Protein 8B0V (pdb70)

Solvent-accessible surface area: 13075 Å² total; per-residue (Å²): 76,1,25,2,0,12,191,29,20,61,83,18,14,5,31,6,148,124,7,55,96,84,81,39,233,42,95,20,67,156,23,141,56,125,0,40,2,0,7,93,8,214,26,80,10,0,81,77,69,39,8,60,82,35,2,8,0,0,0,53,36,36,70,62,21,171,94,34,33,20,0,0,0,13,30,44,103,132,44,24,12,16,62,12,94,115,129,52,45,80,0,76,0,50,22,41,14,121,158,95,82,77,69,122,0,25,38,84,126,72,30,23,34,12,9,0,34,26,28,21,56,44,136,196,63,1,27,2,0,17,162,30,16,64,75,10,10,5,38,0,135,122,4,57,97,76,81,36,224,45,98,16,78,155,20,139,56,125,0,37,0,0,6,65,8,182,32,85,10,1,100,85,66,39,9,55,83,36,2,9,0,0,0,51,51,22,67,89,20,177,95,39,52,20,0,0,0,2,27,28,60,118,39,16,11,14,59,12,92,115,104,54,47,68,1,77,0,46,21,44,13,126,155,92,81,68,62,72,0,28,41,84,136,74,38,19,17,12,2,0,34,26,28,20,58,43,134,212

Sequence (248 aa):
GGLPVIGRVAADAPILAEQNIEESCRINPAFFNPRADYLLRVRGMSMKDIGILDGDLLAVHVTREARNGQVVVARIGEEVTVKRFKREGSKVWLLAENPEFAPIEVDLKEQQELIIEGLSVGVIRRGLPVIGRVAADAPILAEQNIEESCRINPAFFNPRADYLLRVRGMSMKDIGILDGDLLAVHVTREEARNGQVVVARIGEEVTVKRFKREGSKVWLLAENPEFAPIEVDLKEEQELIIEGLSVGVIRR

Structure (mmCIF, N/CA/C/O backbone):
data_8B0V
#
_entry.id   8B0V
#
_cell.length_a   41.894
_cell.length_b   50.068
_cell.length_c   105.273
_cell.angle_alpha   90.000
_cell.angle_beta   90.000
_cell.angle_gamma   90.000
#
_symmetry.space_group_name_H-M   'P 21 21 21'
#
loop_
_entity.id
_entity.type
_entity.pdbx_description
1 polymer 'LexA repressor'
2 non-polymer 1,2-ETHANEDIOL
3 non-polymer 'CALCIUM ION'
4 non-polymer '2-(N-MORPHOLINO)-ETHANESULFONIC ACID'
5 water water
#
loop_
_atom_site.group_PDB
_atom_site.id
_atom_site.type_symbol
_atom_site.label_atom_id
_atom_site.label_alt_id
_atom_site.label_comp_id
_atom_site.label_asym_id
_atom_site.label_entity_id
_atom_site.label_seq_id
_atom_site.pdbx_PDB_ins_code
_atom_site.Cartn_x
_atom_site.Cartn_y
_atom_site.Cartn_z
_atom_site.occupancy
_atom_site.B_iso_or_equiv
_atom_site.auth_seq_id
_atom_site.auth_comp_id
_atom_site.auth_asym_id
_atom_site.auth_atom_id
_atom_site.pdbx_PDB_model_num
ATOM 1 N N A GLY A 1 2 ? -3.827 -3.213 -7.143 0.50 28.09 81 GLY A N 1
ATOM 2 N N B GLY A 1 2 ? -2.979 -1.695 -6.222 0.50 31.70 81 GLY A N 1
ATOM 3 C CA A GLY A 1 2 ? -2.680 -3.106 -6.167 0.50 30.22 81 GLY A CA 1
ATOM 4 C CA B GLY A 1 2 ? -2.700 -3.163 -6.284 0.50 32.66 81 GLY A CA 1
ATOM 5 C C A GLY A 1 2 ? -1.314 -2.999 -6.852 0.50 30.93 81 GLY A C 1
ATOM 6 C C B GLY A 1 2 ? -1.403 -3.453 -7.037 0.50 32.33 81 GLY A C 1
ATOM 7 O O A GLY A 1 2 ? -1.158 -2.247 -7.812 0.50 29.92 81 GLY A O 1
ATOM 8 O O B GLY A 1 2 ? -1.374 -3.427 -8.263 0.50 33.41 81 GLY A O 1
ATOM 9 N N . LEU A 1 3 ? -0.324 -3.712 -6.288 1.00 31.43 82 LEU A N 1
ATOM 10 C CA . LEU A 1 3 ? 0.948 -4.035 -6.909 1.00 29.74 82 LEU A CA 1
ATOM 11 C C . LEU A 1 3 ? 1.219 -5.510 -6.644 1.00 27.86 82 LEU A C 1
ATOM 12 O O . LEU A 1 3 ? 1.380 -5.922 -5.487 1.00 26.30 82 LEU A O 1
ATOM 17 N N . PRO A 1 4 ? 1.313 -6.355 -7.699 1.00 27.56 83 PRO A N 1
ATOM 18 C CA . PRO A 1 4 ? 1.688 -7.760 -7.516 1.00 27.72 83 PRO A CA 1
ATOM 19 C C . PRO A 1 4 ? 3.132 -7.958 -7.040 1.00 27.59 83 PRO A C 1
ATOM 20 O O . PRO A 1 4 ? 4.055 -7.257 -7.464 1.00 26.84 83 PRO A O 1
ATOM 24 N N . VAL A 1 5 ? 3.304 -8.865 -6.072 1.00 23.54 84 VAL A N 1
ATOM 25 C CA . VAL A 1 5 ? 4.631 -9.188 -5.561 1.00 24.53 84 VAL A CA 1
ATOM 26 C C . VAL A 1 5 ? 5.070 -10.473 -6.246 1.00 28.33 84 VAL A C 1
ATOM 27 O O . VAL A 1 5 ? 4.326 -11.458 -6.232 1.00 24.42 84 VAL A O 1
ATOM 31 N N . ILE A 1 6 ? 6.290 -10.461 -6.811 1.00 25.02 85 ILE A N 1
ATOM 32 C CA . ILE A 1 6 ? 6.732 -11.506 -7.713 1.00 25.76 85 ILE A CA 1
ATOM 33 C C . ILE A 1 6 ? 8.027 -12.089 -7.163 1.00 28.92 85 ILE A C 1
ATOM 34 O O . ILE A 1 6 ? 8.942 -11.347 -6.828 1.00 27.48 85 ILE A O 1
ATOM 39 N N . GLY A 1 7 ? 8.040 -13.415 -7.006 1.00 30.96 86 GLY A N 1
ATOM 40 C CA . GLY A 1 7 ? 9.202 -14.149 -6.540 1.00 33.18 86 GLY A CA 1
ATOM 41 C C . GLY A 1 7 ? 9.964 -14.711 -7.727 1.00 32.09 86 GLY A C 1
ATOM 42 O O . GLY A 1 7 ? 10.475 -13.960 -8.552 1.00 36.13 86 GLY A O 1
ATOM 43 N N . ARG A 1 8 ? 10.002 -16.039 -7.833 1.00 33.77 87 ARG A N 1
ATOM 44 C CA . ARG A 1 8 ? 10.682 -16.657 -8.958 1.00 34.44 87 ARG A CA 1
ATOM 45 C C . ARG A 1 8 ? 9.874 -16.405 -10.225 1.00 33.06 87 ARG A C 1
ATOM 46 O O . ARG A 1 8 ? 8.661 -16.214 -10.170 1.00 34.32 87 ARG A O 1
ATOM 54 N N . VAL A 1 9 ? 10.574 -16.362 -11.358 1.00 31.18 88 VAL A N 1
ATOM 55 C CA . VAL A 1 9 ? 9.983 -16.008 -12.637 1.00 34.36 88 VAL A CA 1
ATOM 56 C C . VAL A 1 9 ? 10.129 -17.205 -13.577 1.00 38.39 88 VAL A C 1
ATOM 57 O O . VAL A 1 9 ? 11.234 -17.693 -13.803 1.00 39.16 88 VAL A O 1
ATOM 61 N N . ALA A 1 10 ? 8.998 -17.667 -14.118 1.00 38.78 89 ALA A N 1
ATOM 62 C CA . ALA A 1 10 ? 8.977 -18.791 -15.043 1.00 39.98 89 ALA A CA 1
ATOM 63 C C . ALA A 1 10 ? 9.558 -18.422 -16.411 1.00 41.35 89 ALA A C 1
ATOM 64 O O . ALA A 1 10 ? 9.317 -17.333 -16.947 1.00 40.37 89 ALA A O 1
ATOM 66 N N . ALA A 1 11 ? 10.244 -19.403 -17.019 1.00 46.45 90 ALA A N 1
ATOM 67 C CA . ALA A 1 11 ? 10.691 -19.368 -18.407 1.00 43.43 90 ALA A CA 1
ATOM 68 C C . ALA A 1 11 ? 9.526 -19.164 -19.380 1.00 45.23 90 ALA A C 1
ATOM 69 O O . ALA A 1 11 ? 8.431 -19.678 -19.148 1.00 43.96 90 ALA A O 1
ATOM 71 N N . ASP A 1 12 ? 9.805 -18.396 -20.453 1.00 46.97 91 ASP A N 1
ATOM 72 C CA . ASP A 1 12 ? 8.992 -18.141 -21.646 1.00 54.93 91 ASP A CA 1
ATOM 73 C C . ASP A 1 12 ? 7.580 -17.644 -21.316 1.00 53.17 91 ASP A C 1
ATOM 74 O O . ASP A 1 12 ? 6.696 -17.712 -22.170 1.00 59.56 91 ASP A O 1
ATOM 79 N N . ALA A 1 13 ? 7.368 -17.129 -20.094 1.00 43.55 92 ALA A N 1
ATOM 80 C CA . ALA A 1 13 ? 6.129 -16.455 -19.714 1.00 39.42 92 ALA A CA 1
ATOM 81 C C . ALA A 1 13 ? 6.446 -15.019 -19.286 1.00 35.02 92 ALA A C 1
ATOM 82 O O . ALA A 1 13 ? 7.508 -14.781 -18.712 1.00 33.40 92 ALA A O 1
ATOM 84 N N . PRO A 1 14 ? 5.534 -14.044 -19.521 1.00 29.50 93 PRO A N 1
ATOM 85 C CA . PRO A 1 14 ? 5.739 -12.670 -19.063 1.00 30.14 93 PRO A CA 1
ATOM 86 C C . PRO A 1 14 ? 5.917 -12.600 -17.538 1.00 28.77 93 PRO A C 1
ATOM 87 O O . PRO A 1 14 ? 5.380 -13.430 -16.858 1.00 26.73 93 PRO A O 1
ATOM 91 N N . ILE A 1 15 ? 6.654 -11.598 -17.058 1.00 28.16 94 ILE A N 1
ATOM 92 C CA . ILE A 1 15 ? 6.952 -11.499 -15.599 1.00 30.36 94 ILE A CA 1
ATOM 93 C C . ILE A 1 15 ? 5.632 -11.295 -14.855 1.00 26.94 94 ILE A C 1
ATOM 94 O O . ILE A 1 15 ? 5.527 -11.745 -13.729 1.00 27.35 94 ILE A O 1
ATOM 99 N N . LEU A 1 16 ? 4.660 -10.677 -15.513 1.00 28.57 95 LEU A N 1
ATOM 100 C CA . LEU A 1 16 ? 3.385 -10.373 -14.821 1.00 29.32 95 LEU A CA 1
ATOM 101 C C . LEU A 1 16 ? 2.412 -11.554 -14.942 1.00 28.57 95 LEU A C 1
ATOM 102 O O . LEU A 1 16 ? 1.253 -11.387 -14.585 1.00 29.44 95 LEU A O 1
ATOM 107 N N . ALA A 1 17 ? 2.889 -12.710 -15.376 1.00 25.61 96 ALA A N 1
ATOM 108 C CA . ALA A 1 17 ? 2.015 -13.887 -15.445 1.00 27.86 96 ALA A CA 1
ATOM 109 C C . ALA A 1 17 ? 1.539 -14.319 -14.053 1.00 27.86 96 ALA A C 1
ATOM 110 O O . ALA A 1 17 ? 2.281 -14.239 -13.064 1.00 23.64 96 ALA A O 1
ATOM 112 N N . GLU A 1 18 ? 0.272 -14.764 -13.985 1.00 28.86 97 GLU A N 1
ATOM 113 C CA . GLU A 1 18 ? -0.373 -15.063 -12.716 1.00 31.79 97 GLU A CA 1
ATOM 114 C C . GLU A 1 18 ? 0.456 -16.045 -11.908 1.00 28.92 97 GLU A C 1
ATOM 115 O O . GLU A 1 18 ? 0.557 -15.927 -10.683 1.00 29.92 97 GLU A O 1
ATOM 121 N N . GLN A 1 19 ? 1.054 -16.995 -12.616 1.00 30.14 98 GLN A N 1
ATOM 122 C CA . GLN A 1 19 ? 1.862 -18.047 -12.030 1.00 29.38 98 GLN A CA 1
ATOM 123 C C . GLN A 1 19 ? 3.082 -17.492 -11.292 1.00 31.68 98 GLN A C 1
ATOM 124 O O . GLN A 1 19 ? 3.679 -18.217 -10.507 1.00 26.72 98 GLN A O 1
ATOM 130 N N . ASN A 1 20 ? 3.448 -16.224 -11.535 1.00 28.57 99 ASN A N 1
ATOM 131 C CA . ASN A 1 20 ? 4.581 -15.620 -10.851 1.00 27.69 99 ASN A CA 1
ATOM 132 C C . ASN A 1 20 ? 4.124 -14.818 -9.633 1.00 26.26 99 ASN A C 1
ATOM 133 O O . ASN A 1 20 ? 4.960 -14.399 -8.849 1.00 23.88 99 ASN A O 1
ATOM 138 N N . ILE A 1 21 ? 2.815 -14.545 -9.473 1.00 23.25 100 ILE A N 1
ATOM 139 C CA . ILE A 1 21 ? 2.420 -13.575 -8.465 1.00 23.29 100 ILE A CA 1
ATOM 140 C C . ILE A 1 21 ? 2.166 -14.301 -7.136 1.00 29.71 100 ILE A C 1
ATOM 141 O O . ILE A 1 21 ? 1.381 -15.250 -7.090 1.00 27.14 100 ILE A O 1
ATOM 146 N N . GLU A 1 22 ? 2.852 -13.864 -6.066 1.00 25.58 101 GLU A N 1
ATOM 147 C CA . GLU A 1 22 ? 2.641 -14.427 -4.735 1.00 27.07 101 GLU A CA 1
ATOM 148 C C . GLU A 1 22 ? 1.424 -13.807 -4.043 1.00 30.22 101 GLU A C 1
ATOM 149 O O . GLU A 1 22 ? 0.589 -14.517 -3.469 1.00 29.53 101 GLU A O 1
ATOM 155 N N . GLU A 1 23 ? 1.345 -12.482 -4.042 1.00 27.84 102 GLU A N 1
ATOM 156 C CA . GLU A 1 23 ? 0.245 -11.778 -3.389 1.00 27.72 102 GLU A CA 1
ATOM 157 C C . GLU A 1 23 ? 0.231 -10.386 -3.976 1.00 28.40 102 GLU A C 1
ATOM 158 O O . GLU A 1 23 ? 1.120 -10.098 -4.771 1.00 27.55 102 GLU A O 1
ATOM 164 N N . SER A 1 24 ? -0.732 -9.547 -3.560 1.00 27.93 103 SER A N 1
ATOM 165 C CA . SER A 1 24 ? -0.779 -8.137 -3.940 1.00 30.68 103 SER A CA 1
ATOM 166 C C . SER A 1 24 ? -0.531 -7.235 -2.739 1.00 33.11 103 SER A C 1
ATOM 167 O O . SER A 1 24 ? -1.121 -7.452 -1.682 1.00 31.73 103 SER A O 1
ATOM 170 N N . CYS A 1 25 ? 0.279 -6.186 -2.942 1.00 31.80 104 CYS A N 1
ATOM 171 C CA . CYS A 1 25 ? 0.455 -5.133 -1.953 1.00 30.75 104 CYS A CA 1
ATOM 172 C C . CYS A 1 25 ? -0.548 -4.025 -2.250 1.00 33.18 104 CYS A C 1
ATOM 173 O O . CYS A 1 25 ? -0.827 -3.725 -3.408 1.00 34.97 104 CYS A O 1
ATOM 176 N N . ARG A 1 26 ? -1.083 -3.381 -1.204 1.00 36.28 105 ARG A N 1
ATOM 177 C CA . ARG A 1 26 ? -2.196 -2.466 -1.408 1.00 35.56 105 ARG A CA 1
ATOM 178 C C . ARG A 1 26 ? -1.677 -1.070 -1.759 1.00 32.38 105 ARG A C 1
ATOM 179 O O . ARG A 1 26 ? -2.441 -0.168 -2.081 1.00 32.50 105 ARG A O 1
ATOM 187 N N . ILE A 1 27 ? -0.361 -0.885 -1.726 1.00 28.62 106 ILE A N 1
ATOM 188 C CA . ILE A 1 27 ? 0.195 0.408 -2.082 1.00 29.88 106 ILE A CA 1
ATOM 189 C C . ILE A 1 27 ? -0.281 0.819 -3.468 1.00 31.51 106 ILE A C 1
ATOM 190 O O . ILE A 1 27 ? -0.371 -0.005 -4.388 1.00 34.27 106 ILE A O 1
ATOM 195 N N . ASN A 1 28 ? -0.496 2.127 -3.615 1.00 34.03 107 ASN A N 1
ATOM 196 C CA . ASN A 1 28 ? -0.853 2.686 -4.907 1.00 35.70 107 ASN A CA 1
ATOM 197 C C . ASN A 1 28 ? 0.367 2.632 -5.824 1.00 35.49 107 ASN A C 1
ATOM 198 O O . ASN A 1 28 ? 1.445 3.102 -5.449 1.00 32.72 107 ASN A O 1
ATOM 203 N N . PRO A 1 29 ? 0.234 2.092 -7.060 1.00 33.25 108 PRO A N 1
ATOM 204 C CA . PRO A 1 29 ? 1.314 2.147 -8.048 1.00 31.70 108 PRO A CA 1
ATOM 205 C C . PRO A 1 29 ? 1.912 3.542 -8.237 1.00 33.21 108 PRO A C 1
ATOM 206 O O . PRO A 1 29 ? 3.120 3.688 -8.374 1.00 26.52 108 PRO A O 1
ATOM 210 N N . ALA A 1 30 ? 1.063 4.577 -8.191 1.00 30.61 109 ALA A N 1
ATOM 211 C CA . ALA A 1 30 ? 1.538 5.941 -8.351 1.00 33.90 109 ALA A CA 1
ATOM 212 C C . ALA A 1 30 ? 2.176 6.476 -7.071 1.00 32.30 109 ALA A C 1
ATOM 213 O O . ALA A 1 30 ? 2.491 7.656 -7.017 1.00 35.07 109 ALA A O 1
ATOM 215 N N . PHE A 1 31 ? 2.342 5.646 -6.032 1.00 34.37 110 PHE A N 1
ATOM 216 C CA . PHE A 1 31 ? 3.192 6.053 -4.915 1.00 34.09 110 PHE A CA 1
ATOM 217 C C . PHE A 1 31 ? 4.605 6.317 -5.436 1.00 35.77 110 PHE A C 1
ATOM 218 O O . PHE A 1 31 ? 5.320 7.178 -4.909 1.00 36.51 110 PHE A O 1
ATOM 226 N N . PHE A 1 32 ? 4.952 5.633 -6.534 1.00 32.44 111 PHE A N 1
ATOM 227 C CA . PHE A 1 32 ? 6.266 5.725 -7.162 1.00 31.10 111 PHE A CA 1
ATOM 228 C C . PHE A 1 32 ? 6.166 6.590 -8.423 1.00 33.67 111 PHE A C 1
ATOM 229 O O . PHE A 1 32 ? 5.098 6.708 -9.040 1.00 31.28 111 PHE A O 1
ATOM 237 N N . ASN A 1 33 ? 7.295 7.185 -8.817 1.00 33.85 112 ASN A N 1
ATOM 238 C CA . ASN A 1 33 ? 7.343 7.963 -10.045 1.00 38.99 112 ASN A CA 1
ATOM 239 C C . ASN A 1 33 ? 8.644 7.692 -10.810 1.00 35.21 112 ASN A C 1
ATOM 240 O O . ASN A 1 33 ? 9.733 7.903 -10.300 1.00 39.14 112 ASN A O 1
ATOM 245 N N . PRO A 1 34 ? 8.562 7.189 -12.054 1.00 34.94 113 PRO A N 1
ATOM 246 C CA . PRO A 1 34 ? 7.270 6.810 -12.632 1.00 35.65 113 PRO A CA 1
ATOM 247 C C . PRO A 1 34 ? 6.554 5.680 -11.878 1.00 33.78 113 PRO A C 1
ATOM 248 O O . PRO A 1 34 ? 7.121 4.994 -11.039 1.00 34.36 113 PRO A O 1
ATOM 252 N N . ARG A 1 35 ? 5.288 5.477 -12.222 1.00 30.65 114 ARG A N 1
ATOM 253 C CA . ARG A 1 35 ? 4.402 4.538 -11.573 1.00 31.86 114 ARG A CA 1
ATOM 254 C C . ARG A 1 35 ? 4.992 3.121 -11.626 1.00 29.58 114 ARG A C 1
ATOM 255 O O . ARG A 1 35 ? 5.530 2.704 -12.649 1.00 29.55 114 ARG A O 1
ATOM 263 N N . ALA A 1 36 ? 4.864 2.369 -10.524 1.00 27.03 115 ALA A N 1
ATOM 264 C CA . ALA A 1 36 ? 5.296 0.983 -10.491 1.00 27.56 115 ALA A CA 1
ATOM 265 C C . ALA A 1 36 ? 4.226 0.103 -11.127 1.00 26.72 115 ALA A C 1
ATOM 266 O O . ALA A 1 36 ? 3.046 0.446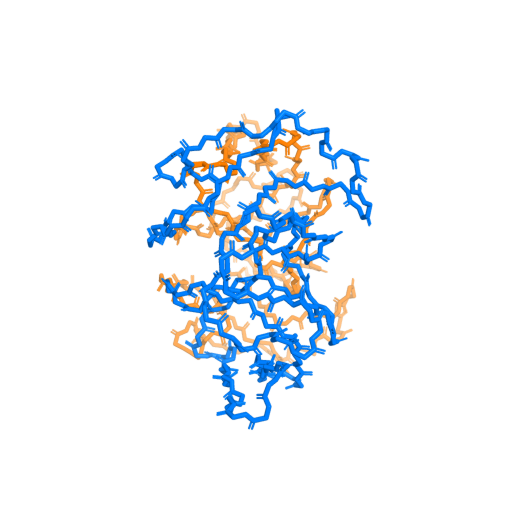 -11.117 1.00 29.74 115 ALA A O 1
ATOM 268 N N . ASP A 1 37 ? 4.661 -1.035 -11.665 1.00 24.43 116 ASP A N 1
ATOM 269 C CA . ASP A 1 37 ? 3.781 -2.062 -12.217 1.00 26.63 116 ASP A CA 1
ATOM 270 C C . ASP A 1 37 ? 3.821 -3.336 -11.364 1.00 25.03 116 ASP A C 1
ATOM 271 O O . ASP A 1 37 ? 2.848 -4.077 -11.294 1.00 24.79 116 ASP A O 1
ATOM 276 N N . TYR A 1 38 ? 4.954 -3.591 -10.695 1.00 22.36 117 TYR A N 1
ATOM 277 C CA . TYR A 1 38 ? 5.112 -4.764 -9.850 1.00 22.57 117 TYR A CA 1
ATOM 278 C C . TYR A 1 38 ? 6.269 -4.556 -8.880 1.00 23.68 117 TYR A C 1
ATOM 279 O O . TYR A 1 38 ? 7.063 -3.608 -9.036 1.00 23.35 117 TYR A O 1
ATOM 288 N N . LEU A 1 39 ? 6.332 -5.460 -7.884 1.00 21.06 118 LEU A N 1
ATOM 289 C CA . LEU A 1 39 ? 7.428 -5.546 -6.942 1.00 22.61 118 LEU A CA 1
ATOM 290 C C . LEU A 1 39 ? 8.163 -6.864 -7.180 1.00 23.42 118 LEU A C 1
ATOM 291 O O . LEU A 1 39 ? 7.547 -7.929 -7.129 1.00 27.50 118 LEU A O 1
ATOM 296 N N . LEU A 1 40 ? 9.493 -6.823 -7.368 1.00 19.62 119 LEU A N 1
ATOM 297 C CA . LEU A 1 40 ? 10.220 -8.050 -7.673 1.00 20.72 119 LEU A CA 1
ATOM 298 C C . LEU A 1 40 ? 11.235 -8.360 -6.565 1.00 20.96 119 LEU A C 1
ATOM 299 O O . LEU A 1 40 ? 12.057 -7.507 -6.212 1.00 18.34 119 LEU A O 1
ATOM 304 N N . ARG A 1 41 ? 11.240 -9.609 -6.071 1.00 21.75 120 ARG A N 1
ATOM 305 C CA . ARG A 1 41 ? 12.124 -9.949 -4.961 1.00 21.43 120 ARG A CA 1
ATOM 306 C C . ARG A 1 41 ? 13.544 -10.062 -5.498 1.00 22.38 120 ARG A C 1
ATOM 307 O O . ARG A 1 41 ? 13.768 -10.791 -6.457 1.00 24.00 120 ARG A O 1
ATOM 315 N N . VAL A 1 42 ? 14.477 -9.346 -4.865 1.00 19.83 121 VAL A N 1
ATOM 316 C CA . VAL A 1 42 ? 15.884 -9.327 -5.247 1.00 21.42 121 VAL A CA 1
ATOM 317 C C . VAL A 1 42 ? 16.568 -10.481 -4.533 1.00 22.10 121 VAL A C 1
ATOM 318 O O . VAL A 1 42 ? 16.294 -10.706 -3.353 1.00 24.75 121 VAL A O 1
ATOM 322 N N . ARG A 1 43 ? 17.506 -11.168 -5.213 1.00 21.31 122 ARG A N 1
ATOM 323 C CA . ARG A 1 43 ? 18.248 -12.227 -4.555 1.00 22.97 122 ARG A CA 1
ATOM 324 C C . ARG A 1 43 ? 19.714 -11.832 -4.506 1.00 20.10 122 ARG A C 1
ATOM 325 O O . ARG A 1 43 ? 20.226 -11.348 -5.492 1.00 23.44 122 ARG A O 1
ATOM 333 N N . GLY A 1 44 ? 20.348 -11.999 -3.340 1.00 21.40 123 GLY A N 1
ATOM 334 C CA . GLY A 1 44 ? 21.786 -11.784 -3.189 1.00 23.92 123 GLY A CA 1
ATOM 335 C C . GLY A 1 44 ? 22.171 -10.315 -2.984 1.00 23.42 123 GLY A C 1
ATOM 336 O O . GLY A 1 44 ? 21.313 -9.435 -2.902 1.00 23.09 123 GLY A O 1
ATOM 337 N N . MET A 1 45 ? 23.491 -10.052 -2.991 1.00 22.39 124 MET A N 1
ATOM 338 C CA . MET A 1 45 ? 24.025 -8.786 -2.526 1.00 24.80 124 MET A CA 1
ATOM 339 C C . MET A 1 45 ? 24.721 -8.026 -3.662 1.00 24.99 124 MET A C 1
ATOM 340 O O . MET A 1 45 ? 25.487 -7.109 -3.389 1.00 23.66 124 MET A O 1
ATOM 345 N N . SER A 1 46 ? 24.444 -8.387 -4.926 1.00 26.04 125 SER A N 1
ATOM 346 C CA . SER A 1 46 ? 25.122 -7.816 -6.084 1.00 22.74 125 SER A CA 1
ATOM 347 C C . SER A 1 46 ? 24.872 -6.318 -6.208 1.00 24.86 125 SER A C 1
ATOM 348 O O . SER A 1 46 ? 25.667 -5.647 -6.869 1.00 26.43 125 SER A O 1
ATOM 351 N N . MET A 1 47 ? 23.772 -5.807 -5.608 1.00 21.18 126 MET A N 1
ATOM 352 C CA . MET A 1 47 ? 23.406 -4.401 -5.760 1.00 23.39 126 MET A CA 1
ATOM 353 C C . MET A 1 47 ? 23.474 -3.621 -4.434 1.00 22.65 126 MET A C 1
ATOM 354 O O . MET A 1 47 ? 22.914 -2.527 -4.309 1.00 23.63 126 MET A O 1
ATOM 359 N N . LYS A 1 48 ? 24.225 -4.147 -3.456 1.00 26.03 127 LYS A N 1
ATOM 360 C CA . LYS A 1 48 ? 24.209 -3.612 -2.103 1.00 28.14 127 LYS A CA 1
ATOM 361 C C . LYS A 1 48 ? 24.752 -2.189 -2.047 1.00 25.82 127 LYS A C 1
ATOM 362 O O . LYS A 1 48 ? 24.361 -1.422 -1.172 1.00 25.24 127 LYS A O 1
ATOM 368 N N . ASP A 1 49 ? 25.673 -1.852 -2.956 1.00 26.84 128 ASP A N 1
ATOM 369 C CA . ASP A 1 49 ? 26.340 -0.556 -2.899 1.00 27.90 128 ASP A CA 1
ATOM 370 C C . ASP A 1 49 ? 25.401 0.605 -3.201 1.00 26.04 128 ASP A C 1
ATOM 371 O O . ASP A 1 49 ? 25.761 1.727 -2.884 1.00 27.45 128 ASP A O 1
ATOM 376 N N . ILE A 1 50 ? 24.199 0.352 -3.762 1.00 23.92 129 ILE A N 1
ATOM 377 C CA . ILE A 1 50 ? 23.219 1.422 -3.919 1.00 24.41 129 ILE A CA 1
ATOM 378 C C . ILE A 1 50 ? 21.981 1.166 -3.050 1.00 24.81 129 ILE A C 1
ATOM 379 O O . ILE A 1 50 ? 20.900 1.719 -3.295 1.00 25.55 129 ILE A O 1
ATOM 384 N N . GLY A 1 51 ? 22.172 0.354 -2.009 1.00 23.93 130 GLY A N 1
ATOM 385 C CA . GLY A 1 51 ? 21.183 0.124 -0.979 1.00 24.25 130 GLY A CA 1
ATOM 386 C C . GLY A 1 51 ? 20.056 -0.796 -1.415 1.00 24.67 130 GLY A C 1
ATOM 387 O O . GLY A 1 51 ? 18.953 -0.674 -0.895 1.00 25.20 130 GLY A O 1
ATOM 388 N N . ILE A 1 52 ? 20.325 -1.695 -2.368 1.00 24.25 131 ILE A N 1
ATOM 389 C CA . ILE A 1 52 ? 19.367 -2.741 -2.733 1.00 24.95 131 ILE A CA 1
ATOM 390 C C . ILE A 1 52 ? 19.913 -4.064 -2.197 1.00 24.53 131 ILE A C 1
ATOM 391 O O . ILE A 1 52 ? 20.981 -4.495 -2.608 1.00 21.95 131 ILE A O 1
ATOM 396 N N . LEU A 1 53 ? 19.201 -4.671 -1.238 1.00 22.22 132 LEU A N 1
ATOM 397 C CA . LEU A 1 53 ? 19.747 -5.772 -0.455 1.00 23.06 132 LEU A CA 1
ATOM 398 C C . LEU A 1 53 ? 18.942 -7.040 -0.749 1.00 23.87 132 LEU A C 1
ATOM 399 O O . LEU A 1 53 ? 17.780 -6.963 -1.170 1.00 22.47 132 LEU A O 1
ATOM 404 N N . ASP A 1 54 ? 19.561 -8.194 -0.460 1.00 24.76 133 ASP A N 1
ATOM 405 C CA . ASP A 1 54 ? 18.904 -9.490 -0.559 1.00 21.90 133 ASP A CA 1
ATOM 406 C C . ASP A 1 54 ? 17.534 -9.432 0.110 1.00 21.83 133 ASP A C 1
ATOM 407 O O . ASP A 1 54 ? 17.399 -8.988 1.250 1.00 22.89 133 ASP A O 1
ATOM 412 N N . GLY A 1 55 ? 16.506 -9.863 -0.616 1.00 22.97 134 GLY A N 1
ATOM 413 C CA . GLY A 1 55 ? 15.193 -9.916 -0.018 1.00 22.52 134 GLY A CA 1
ATOM 414 C C . GLY A 1 55 ? 14.372 -8.655 -0.247 1.00 22.79 134 GLY A C 1
ATOM 415 O O . GLY A 1 55 ? 13.172 -8.674 -0.004 1.00 20.01 134 GLY A O 1
ATOM 416 N N . ASP A 1 56 ? 14.991 -7.571 -0.743 1.00 21.85 135 ASP A N 1
ATOM 417 C CA . ASP A 1 56 ? 14.217 -6.349 -0.957 1.00 23.40 135 ASP A CA 1
ATOM 418 C C . ASP A 1 56 ? 13.215 -6.604 -2.084 1.00 21.04 135 ASP A C 1
ATOM 419 O O . ASP A 1 56 ? 13.470 -7.434 -2.960 1.00 19.84 135 ASP A O 1
ATOM 424 N N . LEU A 1 57 ? 12.060 -5.920 -2.037 1.00 20.08 136 LEU A N 1
ATOM 425 C CA . LEU A 1 57 ? 11.172 -5.897 -3.191 1.00 20.57 136 LEU A CA 1
ATOM 426 C C . LEU A 1 57 ? 11.476 -4.656 -4.038 1.00 21.59 136 LEU A C 1
ATOM 427 O O . LEU A 1 57 ? 11.273 -3.507 -3.610 1.00 21.84 136 LEU A O 1
ATOM 432 N N . LEU A 1 58 ? 11.929 -4.885 -5.277 1.00 20.09 137 LEU A N 1
ATOM 433 C CA . LEU A 1 58 ? 12.224 -3.791 -6.178 1.00 19.28 137 LEU A CA 1
ATOM 434 C C . LEU A 1 58 ? 10.916 -3.326 -6.807 1.00 19.75 137 LEU A C 1
ATOM 435 O O . LEU A 1 58 ? 10.217 -4.152 -7.382 1.00 18.53 137 LEU A O 1
ATOM 440 N N . ALA A 1 59 ? 10.607 -2.027 -6.699 1.00 17.91 138 ALA A N 1
ATOM 441 C CA . ALA A 1 59 ? 9.486 -1.464 -7.455 1.00 17.61 138 ALA A CA 1
ATOM 442 C C . ALA A 1 59 ? 9.952 -1.217 -8.885 1.00 19.42 138 ALA A C 1
ATOM 443 O O . ALA A 1 59 ? 10.938 -0.489 -9.085 1.00 19.36 138 ALA A O 1
ATOM 445 N N . VAL A 1 60 ? 9.200 -1.769 -9.850 1.00 19.51 139 VAL A N 1
ATOM 446 C CA . VAL A 1 60 ? 9.564 -1.792 -11.254 1.00 19.63 139 VAL A CA 1
ATOM 447 C C . VAL A 1 60 ? 8.485 -1.130 -12.101 1.00 20.81 139 VAL A C 1
ATOM 448 O O . VAL A 1 60 ? 7.318 -1.503 -12.028 1.00 21.75 139 VAL A O 1
ATOM 452 N N . HIS A 1 61 ? 8.922 -0.184 -12.937 1.00 19.58 140 HIS A N 1
ATOM 453 C CA . HIS A 1 61 ? 8.146 0.401 -14.028 1.00 22.06 140 HIS A CA 1
ATOM 454 C C . HIS A 1 61 ? 8.455 -0.328 -15.337 1.00 22.18 140 HIS A C 1
ATOM 455 O O . HIS A 1 61 ? 9.584 -0.298 -15.831 1.00 21.10 140 HIS A O 1
ATOM 462 N N . VAL A 1 62 ? 7.422 -0.950 -15.917 1.00 21.56 141 VAL A N 1
ATOM 463 C CA . VAL A 1 62 ? 7.593 -1.735 -17.127 1.00 24.25 141 VAL A CA 1
ATOM 464 C C . VAL A 1 62 ? 8.014 -0.819 -18.280 1.00 25.38 141 VAL A C 1
ATOM 465 O O . VAL A 1 62 ? 7.375 0.184 -18.563 1.00 23.64 141 VAL A O 1
ATOM 469 N N . THR A 1 63 ? 9.129 -1.183 -18.917 1.00 23.72 142 THR A N 1
ATOM 470 C CA . THR A 1 63 ? 9.595 -0.570 -20.146 1.00 27.18 142 THR A CA 1
ATOM 471 C C . THR A 1 63 ? 10.518 -1.587 -20.812 1.00 26.61 142 THR A C 1
ATOM 472 O O . THR A 1 63 ? 11.048 -2.484 -20.147 1.00 24.85 142 THR A O 1
ATOM 476 N N . ARG A 1 64 ? 10.664 -1.468 -22.138 1.00 24.06 143 ARG A N 1
ATOM 477 C CA . ARG A 1 64 ? 11.423 -2.442 -22.889 1.00 25.84 143 ARG A CA 1
ATOM 478 C C . ARG A 1 64 ? 12.741 -1.846 -23.368 1.00 24.01 143 ARG A C 1
ATOM 479 O O . ARG A 1 64 ? 13.499 -2.550 -24.028 1.00 22.31 143 ARG A O 1
ATOM 487 N N . GLU A 1 65 ? 12.969 -0.549 -23.117 1.00 25.12 144 GLU A N 1
ATOM 488 C CA . GLU A 1 65 ? 14.263 -0.007 -23.510 1.00 27.29 144 GLU A CA 1
ATOM 489 C C . GLU A 1 65 ? 15.013 0.474 -22.276 1.00 25.46 144 GLU A C 1
ATOM 490 O O . GLU A 1 65 ? 14.399 0.758 -21.255 1.00 24.14 144 GLU A O 1
ATOM 496 N N . ALA A 1 66 ? 16.336 0.575 -22.411 1.00 23.58 145 ALA A N 1
ATOM 497 C CA . ALA A 1 66 ? 17.223 0.850 -21.292 1.00 24.08 145 ALA A CA 1
ATOM 498 C C . ALA A 1 66 ? 18.291 1.825 -21.781 1.00 23.04 145 ALA A C 1
ATOM 499 O O . ALA A 1 66 ? 18.671 1.794 -22.951 1.00 25.84 145 ALA A O 1
ATOM 501 N N . ARG A 1 67 ? 18.707 2.718 -20.887 1.00 23.77 146 ARG A N 1
ATOM 502 C CA . ARG A 1 67 ? 19.733 3.706 -21.186 1.00 24.58 146 ARG A CA 1
ATOM 503 C C . ARG A 1 67 ? 20.917 3.473 -20.268 1.00 21.17 146 ARG A C 1
ATOM 504 O O . ARG A 1 67 ? 20.775 2.927 -19.187 1.00 21.32 146 ARG A O 1
ATOM 512 N N . ASN A 1 68 ? 22.105 3.817 -20.746 1.00 22.40 147 ASN A N 1
ATOM 513 C CA . ASN A 1 68 ? 23.304 3.527 -19.983 1.00 22.53 147 ASN A CA 1
ATOM 514 C C . ASN A 1 68 ? 23.217 4.082 -18.561 1.00 21.60 147 ASN A C 1
ATOM 515 O O . ASN A 1 68 ? 22.859 5.246 -18.355 1.00 22.08 147 ASN A O 1
ATOM 520 N N . GLY A 1 69 ? 23.537 3.217 -17.584 1.00 20.86 148 GLY A N 1
ATOM 521 C CA . GLY A 1 69 ? 23.576 3.573 -16.175 1.00 19.39 148 GLY A CA 1
ATOM 522 C C . GLY A 1 69 ? 22.257 3.356 -15.432 1.00 20.32 148 GLY A C 1
ATOM 523 O O . GLY A 1 69 ? 22.242 3.423 -14.197 1.00 21.21 148 GLY A O 1
ATOM 524 N N . GLN A 1 70 ? 21.181 3.026 -16.161 1.00 19.69 149 GLN A N 1
ATOM 525 C CA . GLN A 1 70 ? 19.917 2.756 -15.477 1.00 19.45 149 GLN A CA 1
ATOM 526 C C . GLN A 1 70 ? 19.991 1.404 -14.757 1.00 19.28 149 GLN A C 1
ATOM 527 O O . GLN A 1 70 ? 20.551 0.447 -15.302 1.00 19.74 149 GLN A O 1
ATOM 533 N N . VAL A 1 71 ? 19.389 1.333 -13.550 1.00 18.50 150 VAL A N 1
ATOM 534 C CA . VAL A 1 71 ? 19.201 0.081 -12.820 1.00 16.91 150 VAL A CA 1
ATOM 535 C C . VAL A 1 71 ? 17.941 -0.603 -13.369 1.00 20.18 150 VAL A C 1
ATOM 536 O O . VAL A 1 71 ? 16.823 -0.081 -13.204 1.00 20.30 150 VAL A O 1
ATOM 540 N N . VAL A 1 72 ? 18.123 -1.761 -14.027 1.00 18.86 151 VAL A N 1
ATOM 541 C CA . VAL A 1 72 ? 17.016 -2.376 -14.764 1.00 17.92 151 VAL A CA 1
ATOM 542 C C . VAL A 1 72 ? 16.781 -3.817 -14.301 1.00 18.76 151 VAL A C 1
ATOM 543 O O . VAL A 1 72 ? 17.643 -4.459 -13.729 1.00 19.75 151 VAL A O 1
ATOM 547 N N . VAL A 1 73 ? 15.581 -4.335 -14.584 1.00 17.31 152 VAL A N 1
ATOM 548 C CA . VAL A 1 73 ? 15.388 -5.773 -14.584 1.00 19.18 152 VAL A CA 1
ATOM 549 C C . VAL A 1 73 ? 15.622 -6.315 -15.990 1.00 19.77 152 VAL A C 1
ATOM 550 O O . VAL A 1 73 ? 15.026 -5.847 -16.951 1.00 19.84 152 VAL A O 1
ATOM 554 N N . ALA A 1 74 ? 16.532 -7.287 -16.124 1.00 19.42 153 ALA A N 1
ATOM 555 C CA . ALA A 1 74 ? 16.868 -7.815 -17.440 1.00 19.91 153 ALA A CA 1
ATOM 556 C C . ALA A 1 74 ? 16.629 -9.327 -17.433 1.00 21.17 153 ALA A C 1
ATOM 557 O O . ALA A 1 74 ? 16.856 -9.991 -16.419 1.00 22.37 153 ALA A O 1
ATOM 559 N N . ARG A 1 75 ? 16.209 -9.867 -18.581 1.00 20.27 154 ARG A N 1
ATOM 560 C CA . ARG A 1 75 ? 16.080 -11.306 -18.714 1.00 22.97 154 ARG A CA 1
ATOM 561 C C . ARG A 1 75 ? 16.993 -11.775 -19.841 1.00 23.95 154 ARG A C 1
ATOM 562 O O . ARG A 1 75 ? 16.904 -11.256 -20.952 1.00 22.04 154 ARG A O 1
ATOM 570 N N . ILE A 1 76 ? 17.955 -12.638 -19.497 1.00 27.74 155 ILE A N 1
ATOM 571 C CA . ILE A 1 76 ? 18.904 -13.176 -20.460 1.00 33.73 155 ILE A CA 1
ATOM 572 C C . ILE A 1 76 ? 18.645 -14.672 -20.544 1.00 37.46 155 ILE A C 1
ATOM 573 O O . ILE A 1 76 ? 18.888 -15.379 -19.574 1.00 37.30 155 ILE A O 1
ATOM 578 N N . GLY A 1 77 ? 18.189 -15.136 -21.706 1.00 41.12 156 GLY A N 1
ATOM 579 C CA . GLY A 1 77 ? 17.596 -16.456 -21.790 1.00 48.95 156 GLY A CA 1
ATOM 580 C C . GLY A 1 77 ? 16.309 -16.495 -20.974 1.00 52.52 156 GLY A C 1
ATOM 581 O O . GLY A 1 77 ? 15.294 -15.912 -21.356 1.00 56.69 156 GLY A O 1
ATOM 582 N N . GLU A 1 78 ? 16.383 -17.178 -19.837 1.00 47.92 157 GLU A N 1
ATOM 583 C CA . GLU A 1 78 ? 15.275 -17.267 -18.904 1.00 49.22 157 GLU A CA 1
ATOM 584 C C . GLU A 1 78 ? 15.824 -17.100 -17.488 1.00 46.12 157 GLU A C 1
ATOM 585 O O . GLU A 1 78 ? 15.342 -17.721 -16.538 1.00 50.45 157 GLU A O 1
ATOM 591 N N . GLU A 1 79 ? 16.882 -16.296 -17.371 1.00 37.41 158 GLU A N 1
ATOM 592 C CA . GLU A 1 79 ? 17.371 -15.869 -16.070 1.00 34.43 158 GLU A CA 1
ATOM 593 C C . GLU A 1 79 ? 17.090 -14.377 -15.916 1.00 30.28 158 GLU A C 1
ATOM 594 O O . GLU A 1 79 ? 17.488 -13.588 -16.764 1.00 30.46 158 GLU A O 1
ATOM 600 N N . VAL A 1 80 ? 16.430 -14.000 -14.815 1.00 26.57 159 VAL A N 1
ATOM 601 C CA . VAL A 1 80 ? 16.110 -12.609 -14.536 1.00 23.94 159 VAL A CA 1
ATOM 602 C C . VAL A 1 80 ? 17.111 -12.093 -13.511 1.00 24.27 159 VAL A C 1
ATOM 603 O O . VAL A 1 80 ? 17.434 -12.801 -12.548 1.00 25.33 159 VAL A O 1
ATOM 607 N N . THR A 1 81 ? 17.597 -10.862 -13.716 1.00 23.38 160 THR A N 1
ATOM 608 C CA . THR A 1 81 ? 18.596 -10.257 -12.852 1.00 23.89 160 THR A CA 1
ATOM 609 C C . THR A 1 81 ? 18.302 -8.767 -12.714 1.00 24.36 160 THR A C 1
ATOM 610 O O . THR A 1 81 ? 17.594 -8.190 -13.548 1.00 20.78 160 THR A O 1
ATOM 614 N N . VAL A 1 82 ? 18.810 -8.163 -11.630 1.00 21.68 161 VAL A N 1
ATOM 615 C CA . VAL A 1 82 ? 18.685 -6.731 -11.443 1.00 19.95 161 VAL A CA 1
ATOM 616 C C . VAL A 1 82 ? 20.107 -6.177 -11.469 1.00 20.72 161 VAL A C 1
ATOM 617 O O . VAL A 1 82 ? 20.914 -6.572 -10.634 1.00 22.45 161 VAL A O 1
ATOM 621 N N . LYS A 1 83 ? 20.391 -5.261 -12.405 1.00 19.65 162 LYS A N 1
ATOM 622 C CA . LYS A 1 83 ? 21.763 -4.821 -12.643 1.00 21.73 162 LYS A CA 1
ATOM 623 C C . LYS A 1 83 ? 21.742 -3.439 -13.289 1.00 20.89 162 LYS A C 1
ATOM 624 O O . LYS A 1 83 ? 20.705 -2.987 -13.764 1.00 21.16 162 LYS A O 1
ATOM 630 N N . ARG A 1 84 ? 22.901 -2.782 -13.341 1.00 19.90 163 ARG A N 1
ATOM 631 C CA . ARG A 1 84 ? 23.021 -1.538 -14.085 1.00 22.01 163 ARG A CA 1
ATOM 632 C C . ARG A 1 84 ? 23.350 -1.838 -15.552 1.00 20.39 163 ARG A C 1
ATOM 633 O O . ARG A 1 84 ? 24.296 -2.554 -15.858 1.00 22.98 163 ARG A O 1
ATOM 641 N N . PHE A 1 85 ? 22.608 -1.224 -16.463 1.00 19.53 164 PHE A N 1
ATOM 642 C CA . PHE A 1 85 ? 22.725 -1.466 -17.892 1.00 20.13 164 PHE A CA 1
ATOM 643 C C . PHE A 1 85 ? 23.878 -0.654 -18.495 1.00 22.52 164 PHE A C 1
ATOM 644 O O . PHE A 1 85 ? 24.012 0.535 -18.201 1.00 21.59 164 PHE A O 1
ATOM 652 N N . LYS A 1 86 ? 24.694 -1.303 -19.341 1.00 23.19 165 LYS A N 1
ATOM 653 C CA . LYS A 1 86 ? 25.666 -0.572 -20.139 1.00 21.96 165 LYS A CA 1
ATOM 654 C C . LYS A 1 86 ? 25.796 -1.261 -21.496 1.00 24.39 165 LYS A C 1
ATOM 655 O O . LYS A 1 86 ? 26.055 -2.467 -21.562 1.00 26.17 165 LYS A O 1
ATOM 661 N N . ARG A 1 87 ? 25.625 -0.482 -22.566 1.00 23.62 166 ARG A N 1
ATOM 662 C CA . ARG A 1 87 ? 25.717 -1.001 -23.916 1.00 25.24 166 ARG A CA 1
ATOM 663 C C . ARG A 1 87 ? 26.747 -0.198 -24.721 1.00 26.19 166 ARG A C 1
ATOM 664 O O . ARG A 1 87 ? 26.812 1.031 -24.617 1.00 26.12 166 ARG A O 1
ATOM 672 N N . GLU A 1 88 ? 27.521 -0.903 -25.550 1.00 27.16 167 GLU A N 1
ATOM 673 C CA . GLU A 1 88 ? 28.317 -0.271 -26.593 1.00 30.17 167 GLU A CA 1
ATOM 674 C C . GLU A 1 88 ? 28.113 -1.096 -27.856 1.00 27.78 167 GLU A C 1
ATOM 675 O O . GLU A 1 88 ? 28.497 -2.258 -27.887 1.00 27.74 167 GLU A O 1
ATOM 681 N N . GLY A 1 89 ? 27.432 -0.521 -28.852 1.00 32.00 168 GLY A N 1
ATOM 682 C CA . GLY A 1 89 ? 27.132 -1.239 -30.085 1.00 32.91 168 GLY A CA 1
ATOM 683 C C . GLY A 1 89 ? 26.341 -2.528 -29.830 1.00 33.84 168 GLY A C 1
ATOM 684 O O . GLY A 1 89 ? 25.212 -2.491 -29.343 1.00 35.23 168 GLY A O 1
ATOM 685 N N . SER A 1 90 ? 26.939 -3.674 -30.177 1.00 31.45 169 SER A N 1
ATOM 686 C CA . SER A 1 90 ? 26.265 -4.967 -30.123 1.00 32.82 169 SER A CA 1
ATOM 687 C C . SER A 1 90 ? 26.503 -5.695 -28.801 1.00 30.19 169 SER A C 1
ATOM 688 O O . SER A 1 90 ? 26.117 -6.857 -28.671 1.00 32.27 169 SER A O 1
ATOM 691 N N . LYS A 1 91 ? 27.203 -5.060 -27.858 1.00 26.15 170 LYS A N 1
ATOM 692 C CA . LYS A 1 91 ? 27.496 -5.732 -26.604 1.00 27.99 170 LYS A CA 1
ATOM 693 C C . LYS A 1 91 ? 26.853 -4.978 -25.441 1.00 25.46 170 LYS A C 1
ATOM 694 O O . LYS A 1 91 ? 26.740 -3.754 -25.470 1.00 25.04 170 LYS A O 1
ATOM 700 N N . VAL A 1 92 ? 26.414 -5.740 -24.441 1.00 25.60 171 VAL A N 1
ATOM 701 C CA . VAL A 1 92 ? 25.841 -5.181 -23.236 1.00 25.86 171 VAL A CA 1
ATOM 702 C C . VAL A 1 92 ? 26.568 -5.786 -22.044 1.00 26.03 171 VAL A C 1
ATOM 703 O O . VAL A 1 92 ? 26.848 -6.982 -22.043 1.00 27.73 171 VAL A O 1
ATOM 707 N N . TRP A 1 93 ? 26.883 -4.937 -21.054 1.00 24.64 172 TRP A N 1
ATOM 708 C CA . TRP A 1 93 ? 27.364 -5.376 -19.755 1.00 24.73 172 TRP A CA 1
ATOM 709 C C . TRP A 1 93 ? 26.286 -5.100 -18.727 1.00 23.49 172 TRP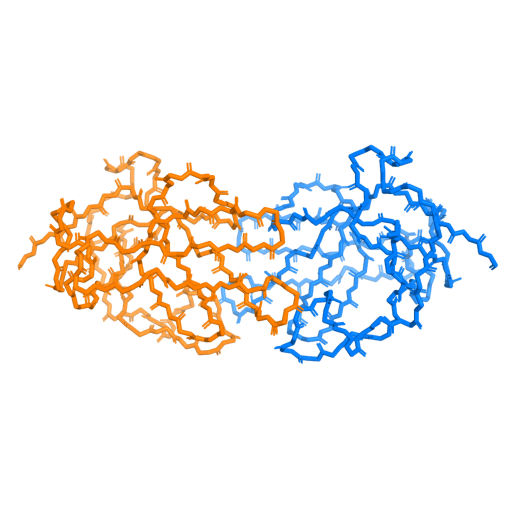 A C 1
ATOM 710 O O . TRP A 1 93 ? 25.756 -3.989 -18.665 1.00 22.05 172 TRP A O 1
ATOM 721 N N . LEU A 1 94 ? 25.948 -6.119 -17.939 1.00 22.58 173 LEU A N 1
ATOM 722 C CA . LEU A 1 94 ? 25.052 -5.853 -16.820 1.00 25.38 173 LEU A CA 1
ATOM 723 C C . LEU A 1 94 ? 25.912 -5.798 -15.560 1.00 25.26 173 LEU A C 1
ATOM 724 O O . LEU A 1 94 ? 26.561 -6.788 -15.212 1.00 25.15 173 LEU A O 1
ATOM 729 N N . LEU A 1 95 ? 26.016 -4.585 -14.995 1.00 23.53 174 LEU A N 1
ATOM 730 C CA . LEU A 1 95 ? 27.011 -4.257 -13.984 1.00 24.10 174 LEU A CA 1
ATOM 731 C C . LEU A 1 95 ? 26.424 -4.379 -12.583 1.00 22.89 174 LEU A C 1
ATOM 732 O O . LEU A 1 95 ? 25.321 -3.911 -12.307 1.00 22.70 174 LEU A O 1
ATOM 737 N N . ALA A 1 96 ? 27.231 -4.934 -11.679 1.00 24.82 175 ALA A N 1
ATOM 738 C CA . ALA A 1 96 ? 26.841 -5.004 -10.276 1.00 24.93 175 ALA A CA 1
ATOM 739 C C . ALA A 1 96 ? 27.218 -3.707 -9.550 1.00 27.03 175 ALA A C 1
ATOM 740 O O . ALA A 1 96 ? 28.020 -2.894 -10.027 1.00 29.42 175 ALA A O 1
ATOM 742 N N . GLU A 1 97 ? 26.585 -3.485 -8.401 1.00 26.10 176 GLU A N 1
ATOM 743 C CA . GLU A 1 97 ? 26.960 -2.422 -7.482 1.00 27.77 176 GLU A CA 1
ATOM 744 C C . GLU A 1 97 ? 27.538 -3.111 -6.246 1.00 27.89 176 GLU A C 1
ATOM 745 O O . GLU A 1 97 ? 26.980 -3.027 -5.165 1.00 24.90 176 GLU A O 1
ATOM 751 N N . ASN A 1 98 ? 28.637 -3.846 -6.451 1.00 28.83 177 ASN A N 1
ATOM 752 C CA . ASN A 1 98 ? 29.304 -4.649 -5.437 1.00 28.72 177 ASN A CA 1
ATOM 753 C C . ASN A 1 98 ? 30.596 -5.163 -6.066 1.00 31.98 177 ASN A C 1
ATOM 754 O O . ASN A 1 98 ? 30.537 -6.025 -6.946 1.00 32.01 177 ASN A O 1
ATOM 759 N N . PRO A 1 99 ? 31.789 -4.698 -5.610 1.00 34.82 178 PRO A N 1
ATOM 760 C CA . PRO A 1 99 ? 33.065 -5.038 -6.258 1.00 37.12 178 PRO A CA 1
ATOM 761 C C . PRO A 1 99 ? 33.374 -6.527 -6.444 1.00 43.52 178 PRO A C 1
ATOM 762 O O . PRO A 1 99 ? 34.250 -6.871 -7.234 1.00 41.90 178 PRO A O 1
ATOM 766 N N . GLU A 1 100 ? 32.660 -7.410 -5.730 1.00 40.28 179 GLU A N 1
ATOM 767 C CA . GLU A 1 100 ? 32.969 -8.836 -5.753 1.00 45.20 179 GLU A CA 1
ATOM 768 C C . GLU A 1 100 ? 32.283 -9.538 -6.924 1.00 42.60 179 GLU A C 1
ATOM 769 O O . GLU A 1 100 ? 32.514 -10.722 -7.160 1.00 44.07 179 GLU A O 1
ATOM 775 N N . PHE A 1 101 ? 31.424 -8.808 -7.639 1.00 38.97 180 PHE A N 1
ATOM 776 C CA . PHE A 1 101 ? 30.649 -9.355 -8.742 1.00 35.67 180 PHE A CA 1
ATOM 777 C C . PHE A 1 101 ? 31.165 -8.788 -10.062 1.00 36.11 180 PHE A C 1
ATOM 778 O O . PHE A 1 101 ? 31.186 -7.568 -10.246 1.00 37.74 180 PHE A O 1
ATOM 786 N N . ALA A 1 102 ? 31.622 -9.684 -10.944 1.00 38.38 181 ALA A N 1
ATOM 787 C CA . ALA A 1 102 ? 32.110 -9.327 -12.273 1.00 38.84 181 ALA A CA 1
ATOM 788 C C . ALA A 1 102 ? 30.927 -8.978 -13.179 1.00 40.24 181 ALA A C 1
ATOM 789 O O . ALA A 1 102 ? 29.806 -9.418 -12.911 1.00 35.83 181 ALA A O 1
ATOM 791 N N . PRO A 1 103 ? 31.126 -8.157 -14.247 1.00 37.61 182 PRO A N 1
ATOM 792 C CA . PRO A 1 103 ? 30.052 -7.859 -15.210 1.00 34.78 182 PRO A CA 1
ATOM 793 C C . PRO A 1 103 ? 29.484 -9.122 -15.846 1.00 34.23 182 PRO A C 1
ATOM 794 O O . PRO A 1 103 ? 30.225 -10.065 -16.071 1.00 36.14 182 PRO A O 1
ATOM 798 N N . ILE A 1 104 ? 28.163 -9.180 -16.074 1.00 33.37 183 ILE A N 1
ATOM 799 C CA . ILE A 1 104 ? 27.599 -10.180 -16.971 1.00 30.62 183 ILE A CA 1
ATOM 800 C C . ILE A 1 104 ? 27.590 -9.562 -18.370 1.00 33.45 183 ILE A C 1
ATOM 801 O O . ILE A 1 104 ? 26.893 -8.573 -18.592 1.00 29.31 183 ILE A O 1
ATOM 806 N N . GLU A 1 105 ? 28.339 -10.154 -19.316 1.00 32.26 184 GLU A N 1
ATOM 807 C CA . GLU A 1 105 ? 28.390 -9.647 -20.689 1.00 31.49 184 GLU A CA 1
ATOM 808 C C . GLU A 1 105 ? 27.409 -10.411 -21.589 1.00 29.91 184 GLU A C 1
ATOM 809 O O . GLU A 1 105 ? 27.274 -11.622 -21.476 1.00 28.52 184 GLU A O 1
ATOM 815 N N . VAL A 1 106 ? 26.718 -9.682 -22.476 1.00 26.20 185 VAL A N 1
ATOM 816 C CA . VAL A 1 106 ? 25.721 -10.222 -23.380 1.00 27.51 185 VAL A CA 1
ATOM 817 C C . VAL A 1 106 ? 26.072 -9.798 -24.806 1.00 29.54 185 VAL A C 1
ATOM 818 O O . VAL A 1 106 ? 26.261 -8.614 -25.080 1.00 29.89 185 VAL A O 1
ATOM 822 N N . ASP A 1 107 ? 26.093 -10.762 -25.734 1.00 29.07 186 ASP A N 1
ATOM 823 C CA . ASP A 1 107 ? 26.276 -10.464 -27.149 1.00 30.51 186 ASP A CA 1
ATOM 824 C C . ASP A 1 107 ? 24.906 -10.396 -27.815 1.00 27.79 186 ASP A C 1
ATOM 825 O O . ASP A 1 107 ? 24.252 -11.420 -27.979 1.00 31.27 186 ASP A O 1
ATOM 830 N N . LEU A 1 108 ? 24.513 -9.204 -28.252 1.00 26.87 187 LEU A N 1
ATOM 831 C CA . LEU A 1 108 ? 23.161 -8.987 -28.735 1.00 26.76 187 LEU A CA 1
ATOM 832 C C . LEU A 1 108 ? 22.991 -9.615 -30.117 1.00 29.68 187 LEU A C 1
ATOM 833 O O . LEU A 1 108 ? 21.884 -9.701 -30.612 1.00 29.39 187 LEU A O 1
ATOM 838 N N . LYS A 1 109 ? 24.086 -10.032 -30.750 1.00 32.70 188 LYS A N 1
ATOM 839 C CA . LYS A 1 109 ? 23.979 -10.752 -32.012 1.00 36.07 188 LYS A CA 1
A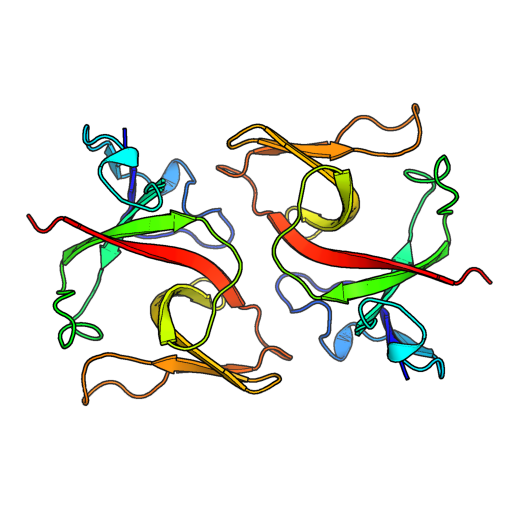TOM 840 C C . LYS A 1 109 ? 23.677 -12.232 -31.770 1.00 37.56 188 LYS A C 1
ATOM 841 O O . LYS A 1 109 ? 23.239 -12.939 -32.674 1.00 37.72 188 LYS A O 1
ATOM 847 N N . GLU A 1 110 ? 23.949 -12.711 -30.552 1.00 33.58 189 GLU A N 1
ATOM 848 C CA . GLU A 1 110 ? 23.904 -14.133 -30.273 1.00 36.27 189 GLU A CA 1
ATOM 849 C C . GLU A 1 110 ? 22.757 -14.465 -29.328 1.00 35.35 189 GLU A C 1
ATOM 850 O O . GLU A 1 110 ? 22.092 -15.477 -29.508 1.00 35.23 189 GLU A O 1
ATOM 856 N N A GLN A 1 111 ? 22.571 -13.623 -28.299 0.50 33.84 190 GLN A N 1
ATOM 857 N N B GLN A 1 111 ? 22.529 -13.585 -28.350 0.50 35.46 190 GLN A N 1
ATOM 858 C CA A GLN A 1 111 ? 21.675 -13.877 -27.175 0.50 33.36 190 GLN A CA 1
ATOM 859 C CA B GLN A 1 111 ? 21.640 -13.875 -27.240 0.50 36.22 190 GLN A CA 1
ATOM 860 C C A GLN A 1 111 ? 20.538 -12.853 -27.205 0.50 32.74 190 GLN A C 1
ATOM 861 C C B GLN A 1 111 ? 20.525 -12.837 -27.211 0.50 34.29 190 GLN A C 1
ATOM 862 O O A GLN A 1 111 ? 20.783 -11.681 -27.467 0.50 34.14 190 GLN A O 1
ATOM 863 O O B GLN A 1 111 ? 20.772 -11.657 -27.433 0.50 35.30 190 GLN A O 1
ATOM 874 N N . GLU A 1 112 ? 19.306 -13.290 -26.905 1.00 34.91 191 GLU A N 1
ATOM 875 C CA . GLU A 1 112 ? 18.175 -12.388 -26.728 1.00 33.46 191 GLU A CA 1
ATOM 876 C C . GLU A 1 112 ? 18.295 -11.726 -25.354 1.00 28.46 191 GLU A C 1
ATOM 877 O O . GLU A 1 112 ? 18.557 -12.399 -24.366 1.00 27.83 191 GLU A O 1
ATOM 883 N N . LEU A 1 113 ? 18.126 -10.401 -25.294 1.00 27.78 192 LEU A N 1
ATOM 884 C CA . LEU A 1 113 ? 18.073 -9.716 -24.013 1.00 25.65 192 LEU A CA 1
ATOM 885 C C . LEU A 1 113 ? 16.759 -8.968 -23.987 1.00 24.70 192 LEU A C 1
ATOM 886 O O . LEU A 1 113 ? 16.488 -8.206 -24.903 1.00 29.09 192 LEU A O 1
ATOM 891 N N . ILE A 1 114 ? 15.940 -9.240 -22.974 1.00 23.13 193 ILE A N 1
ATOM 892 C CA . ILE A 1 114 ? 14.710 -8.484 -22.804 1.00 22.90 193 ILE A CA 1
ATOM 893 C C . ILE A 1 114 ? 14.873 -7.588 -21.566 1.00 21.88 193 ILE A C 1
ATOM 894 O O . ILE A 1 114 ? 15.158 -8.116 -20.490 1.00 23.78 193 ILE A O 1
ATOM 899 N N . ILE A 1 115 ? 14.611 -6.275 -21.708 1.00 21.32 194 ILE A N 1
ATOM 900 C CA . ILE A 1 115 ? 14.476 -5.387 -20.556 1.00 19.36 194 ILE A CA 1
ATOM 901 C C . ILE A 1 115 ? 13.053 -5.548 -20.032 1.00 22.61 194 ILE A C 1
ATOM 902 O O . ILE A 1 115 ? 12.129 -5.422 -20.811 1.00 21.10 194 ILE A O 1
ATOM 907 N N . GLU A 1 116 ? 12.903 -5.927 -18.754 1.00 21.56 195 GLU A N 1
ATOM 908 C CA . GLU A 1 116 ? 11.578 -6.090 -18.161 1.00 23.77 195 GLU A CA 1
ATOM 909 C C . GLU A 1 116 ? 11.130 -4.805 -17.473 1.00 24.19 195 GLU A C 1
ATOM 910 O O . GLU A 1 116 ? 9.943 -4.626 -17.246 1.00 27.19 195 GLU A O 1
ATOM 916 N N . GLY A 1 117 ? 12.066 -3.909 -17.129 1.00 20.26 196 GLY A N 1
ATOM 917 C CA . GLY A 1 117 ? 11.642 -2.634 -16.583 1.00 20.73 196 GLY A CA 1
ATOM 918 C C . GLY A 1 117 ? 12.757 -1.883 -15.879 1.00 20.07 196 GLY A C 1
ATOM 919 O O . GLY A 1 117 ? 13.879 -2.354 -15.806 1.00 22.06 196 GLY A O 1
ATOM 920 N N . LEU A 1 118 ? 12.393 -0.697 -15.383 1.00 22.59 197 LEU A N 1
ATOM 921 C CA . LEU A 1 118 ? 13.286 0.225 -14.700 1.00 20.72 197 LEU A CA 1
ATOM 922 C C . LEU A 1 118 ? 12.963 0.234 -13.214 1.00 19.90 197 LEU A C 1
ATOM 923 O O . LEU A 1 118 ? 11.793 0.319 -12.822 1.00 20.39 197 LEU A O 1
ATOM 928 N N . SER A 1 119 ? 14.010 0.233 -12.394 1.00 20.53 198 SER A N 1
ATOM 929 C CA . SER A 1 119 ? 13.847 0.368 -10.959 1.00 21.37 198 SER A CA 1
ATOM 930 C C . SER A 1 119 ? 13.346 1.769 -10.597 1.00 23.31 198 SER A C 1
ATOM 931 O O . SER A 1 119 ? 13.940 2.744 -11.014 1.00 22.85 198 SER A O 1
ATOM 934 N N . VAL A 1 120 ? 12.233 1.869 -9.845 1.00 20.50 199 VAL A N 1
ATOM 935 C CA . VAL A 1 120 ? 11.678 3.153 -9.441 1.00 21.98 199 VAL A CA 1
ATOM 936 C C . VAL A 1 120 ? 11.566 3.250 -7.917 1.00 23.39 199 VAL A C 1
ATOM 937 O O . VAL A 1 120 ? 11.076 4.249 -7.397 1.00 23.11 199 VAL A O 1
ATOM 941 N N . GLY A 1 121 ? 11.999 2.227 -7.188 1.00 19.58 200 GLY A N 1
ATOM 942 C CA . GLY A 1 121 ? 11.895 2.270 -5.734 1.00 19.13 200 GLY A CA 1
ATOM 943 C C . GLY A 1 121 ? 12.139 0.897 -5.115 1.00 20.59 200 GLY A C 1
ATOM 944 O O . GLY A 1 121 ? 12.511 -0.037 -5.821 1.00 20.70 200 GLY A O 1
ATOM 945 N N . VAL A 1 122 ? 12.008 0.822 -3.780 1.00 21.71 201 VAL A N 1
ATOM 946 C CA . VAL A 1 122 ? 12.173 -0.424 -3.042 1.00 22.47 201 VAL A CA 1
ATOM 947 C C . VAL A 1 122 ? 11.189 -0.460 -1.876 1.00 24.96 201 VAL A C 1
ATOM 948 O O . VAL A 1 122 ? 10.913 0.575 -1.247 1.00 24.79 201 VAL A O 1
ATOM 952 N N . ILE A 1 123 ? 10.675 -1.666 -1.588 1.00 22.04 202 ILE A N 1
ATOM 953 C CA . ILE A 1 123 ? 10.074 -1.964 -0.286 1.00 23.53 202 ILE A CA 1
ATOM 954 C C . ILE A 1 123 ? 10.883 -3.074 0.385 1.00 22.01 202 ILE A C 1
ATOM 955 O O . ILE A 1 123 ? 11.034 -4.157 -0.175 1.00 20.31 202 ILE A O 1
ATOM 960 N N . ARG A 1 124 ? 11.375 -2.794 1.603 1.00 21.92 203 ARG A N 1
ATOM 961 C CA . ARG A 1 124 ? 12.077 -3.769 2.417 1.00 21.70 203 ARG A CA 1
ATOM 962 C C . ARG A 1 124 ? 11.182 -4.151 3.595 1.00 23.92 203 ARG A C 1
ATOM 963 O O . ARG A 1 124 ? 10.648 -3.279 4.281 1.00 21.49 203 ARG A O 1
ATOM 971 N N . ARG A 1 125 ? 10.951 -5.454 3.805 1.00 22.64 204 ARG A N 1
ATOM 972 C CA . ARG A 1 125 ? 10.239 -5.872 5.010 1.00 24.50 204 ARG A CA 1
ATOM 973 C C . ARG A 1 125 ? 10.929 -7.067 5.697 1.00 30.60 204 ARG A C 1
ATOM 974 O O . ARG A 1 125 ? 12.000 -7.496 5.168 1.00 33.44 204 ARG A O 1
ATOM 982 N N . GLY B 1 2 ? 25.336 -1.694 -46.602 1.00 43.14 81 GLY B N 1
ATOM 983 C CA . GLY B 1 2 ? 24.177 -2.511 -47.102 1.00 35.87 81 GLY B CA 1
ATOM 984 C C . GLY B 1 2 ? 23.203 -2.872 -45.980 1.00 36.58 81 GLY B C 1
ATOM 985 O O . GLY B 1 2 ? 23.378 -2.441 -44.845 1.00 34.94 81 GLY B O 1
ATOM 986 N N . LEU B 1 3 ? 22.171 -3.652 -46.331 1.00 34.22 82 LEU B N 1
ATOM 987 C CA . LEU B 1 3 ? 21.113 -4.073 -45.428 1.00 32.88 82 LEU B CA 1
ATOM 988 C C . LEU B 1 3 ? 20.903 -5.579 -45.598 1.00 29.91 82 LEU B C 1
ATOM 989 O O . LEU B 1 3 ? 20.636 -6.050 -46.710 1.00 28.05 82 LEU B O 1
ATOM 994 N N . PRO B 1 4 ? 20.915 -6.358 -44.483 1.00 29.91 83 PRO B N 1
ATOM 995 C CA . PRO B 1 4 ? 20.537 -7.777 -44.526 1.00 28.86 83 PRO B CA 1
ATOM 996 C C . PRO B 1 4 ? 19.048 -8.002 -44.826 1.00 26.52 83 PRO B C 1
ATOM 997 O O . PRO B 1 4 ? 18.221 -7.246 -44.355 1.00 27.46 83 PRO B O 1
ATOM 1001 N N . VAL B 1 5 ? 18.721 -9.047 -45.590 1.00 26.29 84 VAL B N 1
ATOM 1002 C CA . VAL B 1 5 ? 17.349 -9.456 -45.863 1.00 26.92 84 VAL B CA 1
ATOM 1003 C C . VAL B 1 5 ? 17.032 -10.680 -44.996 1.00 29.23 84 VAL B C 1
ATOM 1004 O O . VAL B 1 5 ? 17.732 -11.695 -45.057 1.00 27.80 84 VAL B O 1
ATOM 1008 N N . ILE B 1 6 ? 15.977 -10.569 -44.180 1.00 30.92 85 ILE B N 1
ATOM 1009 C CA . ILE B 1 6 ? 15.602 -11.590 -43.217 1.00 33.06 85 ILE B CA 1
ATOM 1010 C C . ILE B 1 6 ? 14.324 -12.231 -43.731 1.00 34.00 85 ILE B C 1
ATOM 1011 O O . ILE B 1 6 ? 13.355 -11.522 -43.981 1.00 34.98 85 ILE B O 1
ATOM 1016 N N . GLY B 1 7 ? 14.367 -13.558 -43.906 1.00 39.93 86 GLY B N 1
ATOM 1017 C CA . GLY B 1 7 ? 13.250 -14.336 -44.415 1.00 41.23 86 GLY B CA 1
ATOM 1018 C C . GLY B 1 7 ? 12.612 -15.205 -43.332 1.00 48.80 86 GLY B C 1
ATOM 1019 O O . GLY B 1 7 ? 11.392 -15.203 -43.187 1.00 56.08 86 GLY B O 1
ATOM 1020 N N . ARG B 1 8 ? 13.433 -15.938 -42.567 1.00 49.60 87 ARG B N 1
ATOM 1021 C CA . ARG B 1 8 ? 12.909 -16.677 -41.422 1.00 41.25 87 ARG B CA 1
ATOM 1022 C C . ARG B 1 8 ? 13.457 -16.094 -40.124 1.00 38.80 87 ARG B C 1
ATOM 1023 O O . ARG B 1 8 ? 14.545 -15.509 -40.086 1.00 38.86 87 ARG B O 1
ATOM 1031 N N . VAL B 1 9 ? 12.685 -16.266 -39.049 1.00 32.60 88 VAL B N 1
ATOM 1032 C CA . VAL B 1 9 ? 13.082 -15.755 -37.754 1.00 32.34 88 VAL B CA 1
ATOM 1033 C C . VAL B 1 9 ? 13.129 -16.930 -36.778 1.00 32.29 88 VAL B C 1
ATOM 1034 O O . VAL B 1 9 ? 12.106 -17.546 -36.497 1.00 31.78 88 VAL B O 1
ATOM 1038 N N . ALA B 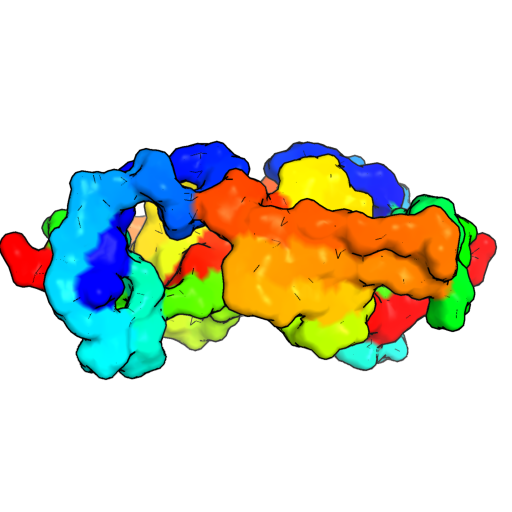1 10 ? 14.333 -17.262 -36.304 1.00 29.12 89 ALA B N 1
ATOM 1039 C CA . ALA B 1 10 ? 14.486 -18.356 -35.352 1.00 32.64 89 ALA B CA 1
ATOM 1040 C C . ALA B 1 10 ? 13.842 -18.019 -33.999 1.00 31.58 89 ALA B C 1
ATOM 1041 O O . ALA B 1 10 ? 13.854 -16.867 -33.546 1.00 31.64 89 ALA B O 1
ATOM 1043 N N . ALA B 1 11 ? 13.304 -19.048 -33.337 1.00 29.22 90 ALA B N 1
ATOM 1044 C CA . ALA B 1 11 ? 12.765 -18.914 -31.993 1.00 32.55 90 ALA B CA 1
ATOM 1045 C C . ALA B 1 11 ? 13.877 -18.612 -30.992 1.00 34.08 90 ALA B C 1
ATOM 1046 O O . ALA B 1 11 ? 14.926 -19.253 -31.009 1.00 32.99 90 ALA B O 1
ATOM 1048 N N . ASP B 1 12 ? 13.615 -17.646 -30.099 1.00 32.82 91 ASP B N 1
ATOM 1049 C CA . ASP B 1 12 ? 14.418 -17.389 -28.906 1.00 35.05 91 ASP B CA 1
ATOM 1050 C C . ASP B 1 12 ? 15.828 -16.931 -29.284 1.00 36.19 91 ASP B C 1
ATOM 1051 O O . ASP B 1 12 ? 16.777 -17.172 -28.526 1.00 36.16 91 ASP B O 1
ATOM 1056 N N . ALA B 1 13 ? 15.948 -16.293 -30.457 1.00 29.15 92 ALA B N 1
ATOM 1057 C CA . ALA B 1 13 ? 17.190 -15.701 -30.944 1.00 29.43 92 ALA B CA 1
ATOM 1058 C C . ALA B 1 13 ? 16.915 -14.282 -31.448 1.00 29.51 92 ALA B C 1
ATOM 1059 O O . ALA B 1 13 ? 15.811 -13.987 -31.906 1.00 27.43 92 ALA B O 1
ATOM 1061 N N . PRO B 1 14 ? 17.920 -13.376 -31.409 1.00 28.06 93 PRO B N 1
ATOM 1062 C CA . PRO B 1 14 ? 17.753 -12.011 -31.919 1.00 28.69 93 PRO B CA 1
ATOM 1063 C C . PRO B 1 14 ? 17.411 -12.077 -33.406 1.00 27.29 93 PRO B C 1
ATOM 1064 O O . PRO B 1 14 ? 17.896 -12.949 -34.125 1.00 26.51 93 PRO B O 1
ATOM 1068 N N . ILE B 1 15 ? 16.574 -11.144 -33.874 1.00 27.76 94 ILE B N 1
ATOM 1069 C CA . ILE B 1 15 ? 16.144 -11.177 -35.260 1.00 28.90 94 ILE B CA 1
ATOM 1070 C C . ILE B 1 15 ? 17.340 -10.955 -36.186 1.00 26.40 94 ILE B C 1
ATOM 1071 O O . ILE B 1 15 ? 17.408 -11.551 -37.265 1.00 26.21 94 ILE B O 1
ATOM 1076 N N . LEU B 1 16 ? 18.300 -10.127 -35.737 1.00 28.08 95 LEU B N 1
ATOM 1077 C CA . LEU B 1 16 ? 19.469 -9.799 -36.542 1.00 31.03 95 LEU B CA 1
ATOM 1078 C C . LEU B 1 16 ? 20.574 -10.854 -36.446 1.00 33.70 95 LEU B C 1
ATOM 1079 O O . LEU B 1 16 ? 21.704 -10.626 -36.890 1.00 33.16 95 LEU B O 1
ATOM 1084 N N . ALA B 1 17 ? 20.265 -12.032 -35.909 1.00 34.95 96 ALA B N 1
ATOM 1085 C CA . ALA B 1 17 ? 21.277 -13.085 -35.850 1.00 28.21 96 ALA B CA 1
ATOM 1086 C C . ALA B 1 17 ? 21.704 -13.527 -37.261 1.00 28.01 96 ALA B C 1
ATOM 1087 O O . ALA B 1 17 ? 20.882 -13.610 -38.170 1.00 25.79 96 ALA B O 1
ATOM 1089 N N . GLU B 1 18 ? 23.004 -13.829 -37.465 1.00 27.05 97 GLU B N 1
ATOM 1090 C CA . GLU B 1 18 ? 23.521 -14.244 -38.769 1.00 30.53 97 GLU B CA 1
ATOM 1091 C C . GLU B 1 18 ? 22.699 -15.367 -39.417 1.00 27.78 97 GLU B C 1
ATOM 1092 O O . GLU B 1 18 ? 22.551 -15.402 -40.634 1.00 25.55 97 GLU B O 1
ATOM 1098 N N . GLN B 1 19 ? 22.173 -16.293 -38.614 1.00 24.37 98 GLN B N 1
ATOM 1099 C CA . GLN B 1 19 ? 21.510 -17.494 -39.121 1.00 24.70 98 GLN B CA 1
ATOM 1100 C C . GLN B 1 19 ? 20.129 -17.162 -39.697 1.00 23.84 98 GLN B C 1
ATOM 1101 O O . GLN B 1 19 ? 19.559 -17.989 -40.399 1.00 23.17 98 GLN B O 1
ATOM 1107 N N . ASN B 1 20 ? 19.643 -15.935 -39.442 1.00 24.12 99 ASN B N 1
ATOM 1108 C CA . ASN B 1 20 ? 18.405 -15.456 -40.037 1.00 23.11 99 ASN B CA 1
ATOM 1109 C C . ASN B 1 20 ? 18.618 -14.777 -41.394 1.00 27.69 99 ASN B C 1
ATOM 1110 O O . ASN B 1 20 ? 17.637 -14.469 -42.074 1.00 26.86 99 ASN B O 1
ATOM 1115 N N . ILE B 1 21 ? 19.874 -14.499 -41.789 1.00 26.53 100 ILE B N 1
ATOM 1116 C CA . ILE B 1 21 ? 20.100 -13.654 -42.962 1.00 32.31 100 ILE B CA 1
ATOM 1117 C C . ILE B 1 21 ? 20.060 -14.477 -44.254 1.00 35.73 100 ILE B C 1
ATOM 1118 O O . ILE B 1 21 ? 20.910 -15.323 -44.471 1.00 36.94 100 ILE B O 1
ATOM 1123 N N . GLU B 1 22 ? 19.079 -14.222 -45.119 1.00 37.78 101 GLU B N 1
ATOM 1124 C CA . GLU B 1 22 ? 18.936 -14.957 -46.407 1.00 41.24 101 GLU B CA 1
ATOM 1125 C C . GLU B 1 22 ? 19.867 -14.381 -47.461 1.00 42.80 101 GLU B C 1
ATOM 1126 O O . GLU B 1 22 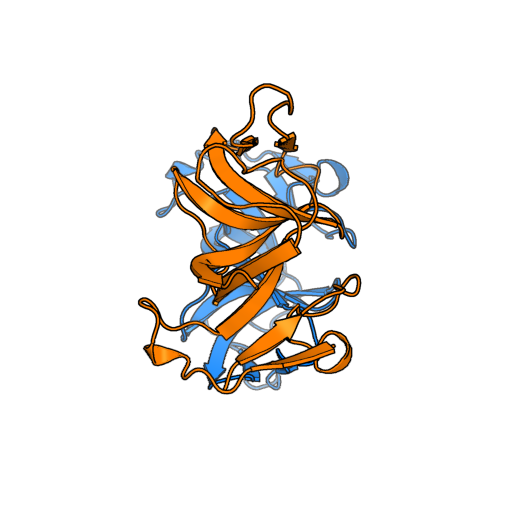? 20.284 -15.139 -48.342 1.00 48.38 101 GLU B O 1
ATOM 1132 N N . GLU B 1 23 ? 20.120 -13.078 -47.396 1.00 44.51 102 GLU B N 1
ATOM 1133 C CA . GLU B 1 23 ? 20.933 -12.401 -48.427 1.00 46.81 102 GLU B CA 1
ATOM 1134 C C . GLU B 1 23 ? 21.167 -10.946 -48.029 1.00 44.48 102 GLU B C 1
ATOM 1135 O O . GLU B 1 23 ? 20.831 -10.570 -46.912 1.00 39.83 102 GLU B O 1
ATOM 1141 N N . SER B 1 24 ? 21.747 -10.183 -48.942 1.00 44.49 103 SER B N 1
ATOM 1142 C CA . SER B 1 24 ? 22.084 -8.779 -48.643 1.00 44.40 103 SER B CA 1
ATOM 1143 C C . SER B 1 24 ? 21.652 -7.857 -49.783 1.00 42.96 103 SER B C 1
ATOM 1144 O O . SER B 1 24 ? 21.678 -8.293 -50.938 1.00 46.10 103 SER B O 1
ATOM 1147 N N . CYS B 1 25 ? 21.264 -6.643 -49.449 1.00 40.12 104 CYS B N 1
ATOM 1148 C CA . CYS B 1 25 ? 20.864 -5.600 -50.386 1.00 36.82 104 CYS B CA 1
ATOM 1149 C C . CYS B 1 25 ? 21.834 -4.434 -50.244 1.00 37.21 104 CYS B C 1
ATOM 1150 O O . CYS B 1 25 ? 22.219 -4.091 -49.131 1.00 38.15 104 CYS B O 1
ATOM 1153 N N . ARG B 1 26 ? 22.206 -3.810 -51.370 1.00 39.33 105 ARG B N 1
ATOM 1154 C CA . ARG B 1 26 ? 23.326 -2.874 -51.376 1.00 40.63 105 ARG B CA 1
ATOM 1155 C C . ARG B 1 26 ? 22.875 -1.480 -50.928 1.00 36.94 105 ARG B C 1
ATOM 1156 O O . ARG B 1 26 ? 23.692 -0.590 -50.694 1.00 30.53 105 ARG B O 1
ATOM 1164 N N . ILE B 1 27 ? 21.553 -1.285 -50.797 1.00 34.31 106 ILE B N 1
ATOM 1165 C CA . ILE B 1 27 ? 21.007 -0.006 -50.373 1.00 33.13 106 ILE B CA 1
ATOM 1166 C C . ILE B 1 27 ? 21.654 0.418 -49.054 1.00 34.30 106 ILE B C 1
ATOM 1167 O O . ILE B 1 27 ? 21.786 -0.384 -48.120 1.00 31.87 106 ILE B O 1
ATOM 1172 N N . ASN B 1 28 ? 22.045 1.696 -48.980 1.00 35.61 107 ASN B N 1
ATOM 1173 C CA . ASN B 1 28 ? 22.532 2.274 -47.735 1.00 38.67 107 ASN B CA 1
ATOM 1174 C C . ASN B 1 28 ? 21.409 2.368 -46.714 1.00 35.88 107 ASN B C 1
ATOM 1175 O O . ASN B 1 28 ? 20.283 2.753 -47.026 1.00 35.03 107 ASN B O 1
ATOM 1180 N N . PRO B 1 29 ? 21.699 2.015 -45.444 1.00 36.25 108 PRO B N 1
ATOM 1181 C CA . PRO B 1 29 ? 20.742 2.213 -44.354 1.00 30.86 108 PRO B CA 1
ATOM 1182 C C . PRO B 1 29 ? 20.182 3.628 -44.179 1.00 28.32 108 PRO B C 1
ATOM 1183 O O . PRO B 1 29 ? 19.004 3.792 -43.836 1.00 25.91 108 PRO B O 1
ATOM 1187 N N . ALA B 1 30 ? 21.017 4.647 -44.412 1.00 24.20 109 ALA B N 1
ATOM 1188 C CA . ALA B 1 30 ? 20.610 6.040 -44.280 1.00 27.29 109 ALA B CA 1
ATOM 1189 C C . ALA B 1 30 ? 19.744 6.504 -45.459 1.00 26.56 109 ALA B C 1
ATOM 1190 O O . ALA B 1 30 ? 19.291 7.651 -45.477 1.00 28.77 109 ALA B O 1
ATOM 1192 N N . PHE B 1 31 ? 19.486 5.621 -46.425 1.00 27.35 110 PHE B N 1
ATOM 1193 C CA . PHE B 1 31 ? 18.489 5.957 -47.427 1.00 28.04 110 PHE B CA 1
ATOM 1194 C C . PHE B 1 31 ? 17.159 6.234 -46.719 1.00 30.21 110 PHE B C 1
ATOM 1195 O O . PHE B 1 31 ? 16.393 7.099 -47.147 1.00 28.35 110 PHE B O 1
ATOM 1203 N N . PHE B 1 32 ? 16.921 5.531 -45.600 1.00 29.25 111 PHE B N 1
ATOM 1204 C CA . PHE B 1 32 ? 15.664 5.613 -44.875 1.00 27.82 111 PHE B CA 1
ATOM 1205 C C . PHE B 1 32 ? 15.846 6.503 -43.655 1.00 31.23 111 PHE B C 1
ATOM 1206 O O . PHE B 1 32 ? 16.974 6.684 -43.208 1.00 30.13 111 PHE B O 1
ATOM 1214 N N . ASN B 1 33 ? 14.735 7.026 -43.120 1.00 31.80 112 ASN B N 1
ATOM 1215 C CA . ASN B 1 33 ? 14.775 7.878 -41.941 1.00 35.86 112 ASN B CA 1
ATOM 1216 C C . ASN B 1 33 ? 13.583 7.599 -41.031 1.00 34.66 112 ASN B C 1
ATOM 1217 O O . ASN B 1 33 ? 12.443 7.784 -41.435 1.00 35.45 112 ASN B O 1
ATOM 1222 N N . PRO B 1 34 ? 13.804 7.156 -39.773 1.00 35.00 113 PRO B N 1
ATOM 1223 C CA . PRO B 1 34 ? 15.150 6.814 -39.295 1.00 35.05 113 PRO B CA 1
ATOM 1224 C C . PRO B 1 34 ? 15.878 5.724 -40.088 1.00 35.81 113 PRO B C 1
ATOM 1225 O O . PRO B 1 34 ? 15.292 5.036 -40.914 1.00 34.10 113 PRO B O 1
ATOM 1229 N N . ARG B 1 35 ? 17.169 5.542 -39.797 1.00 33.48 114 ARG B N 1
ATOM 1230 C CA . ARG B 1 35 ? 18.027 4.618 -40.523 1.00 32.37 114 ARG B CA 1
ATOM 1231 C C . ARG B 1 35 ? 17.571 3.158 -40.369 1.00 32.26 114 ARG B C 1
ATOM 1232 O O . ARG B 1 35 ? 17.236 2.707 -39.272 1.00 30.33 114 ARG B O 1
ATOM 1240 N N . ALA B 1 36 ? 17.587 2.404 -41.475 1.00 28.27 115 ALA B N 1
ATOM 1241 C CA . ALA B 1 36 ? 17.150 1.013 -41.477 1.00 28.10 115 ALA B CA 1
ATOM 1242 C C . ALA B 1 36 ? 18.259 0.110 -40.953 1.00 29.02 115 ALA B C 1
ATOM 1243 O O . ALA B 1 36 ? 19.437 0.345 -41.230 1.00 31.37 115 ALA B O 1
ATOM 1245 N N . ASP B 1 37 ? 17.864 -0.955 -40.247 1.00 28.36 116 ASP B N 1
ATOM 1246 C CA . ASP B 1 37 ? 18.810 -1.950 -39.755 1.00 29.98 116 ASP B CA 1
ATOM 1247 C C . ASP B 1 37 ? 18.689 -3.250 -40.543 1.00 29.45 116 ASP B C 1
ATOM 1248 O O . ASP B 1 37 ? 19.661 -3.985 -40.655 1.00 27.92 116 ASP B O 1
ATOM 1253 N N . TYR B 1 38 ? 17.487 -3.570 -41.065 1.00 25.46 117 TYR B N 1
ATOM 1254 C CA . TYR B 1 38 ? 17.355 -4.747 -41.915 1.00 24.81 117 TYR B CA 1
ATOM 1255 C C . TYR B 1 38 ? 16.077 -4.629 -42.744 1.00 23.71 117 TYR B C 1
ATOM 1256 O O . TYR B 1 38 ? 15.323 -3.684 -42.563 1.00 25.41 117 TYR B O 1
ATOM 1265 N N . LEU B 1 39 ? 15.897 -5.578 -43.665 1.00 23.20 118 LEU B N 1
ATOM 1266 C CA . LEU B 1 39 ? 14.716 -5.682 -44.496 1.00 26.20 118 LEU B CA 1
ATOM 1267 C C . LEU B 1 39 ? 14.054 -7.000 -44.138 1.00 25.70 118 LEU B C 1
ATOM 1268 O O . LEU B 1 39 ? 14.733 -8.020 -44.070 1.00 31.34 118 LEU B O 1
ATOM 1273 N N . LEU B 1 40 ? 12.736 -6.995 -43.936 1.00 24.59 119 LEU B N 1
ATOM 1274 C CA . LEU B 1 40 ? 12.064 -8.225 -43.547 1.00 23.85 119 LEU B CA 1
ATOM 1275 C C . LEU B 1 40 ? 11.005 -8.580 -44.589 1.00 25.02 119 LEU B C 1
ATOM 1276 O O . LEU B 1 40 ? 10.154 -7.747 -44.906 1.00 25.55 119 LEU B O 1
ATOM 1281 N N . ARG B 1 41 ? 10.991 -9.838 -45.064 1.00 26.10 120 ARG B N 1
ATOM 1282 C CA . ARG B 1 41 ? 9.974 -10.217 -46.031 1.00 28.90 120 ARG B CA 1
ATOM 1283 C C . ARG B 1 41 ? 8.599 -10.293 -45.384 1.00 30.14 120 ARG B C 1
ATOM 1284 O O . ARG B 1 41 ? 8.400 -11.044 -44.428 1.00 30.78 120 ARG B O 1
ATOM 1292 N N . VAL B 1 42 ? 7.644 -9.554 -45.958 1.00 28.80 121 VAL B N 1
ATOM 1293 C CA . VAL B 1 42 ? 6.270 -9.555 -45.479 1.00 32.47 121 VAL B CA 1
ATOM 1294 C C . VAL B 1 42 ? 5.563 -10.787 -46.079 1.00 37.15 121 VAL B C 1
ATOM 1295 O O . VAL B 1 42 ? 5.781 -11.149 -47.279 1.00 38.19 121 VAL B O 1
ATOM 1299 N N . ARG B 1 43 ? 4.719 -11.443 -45.259 1.00 36.12 122 ARG B N 1
ATOM 1300 C CA . ARG B 1 43 ? 3.939 -12.565 -45.774 1.00 36.67 122 ARG B CA 1
ATOM 1301 C C . ARG B 1 43 ? 2.451 -12.242 -45.696 1.00 34.70 122 ARG B C 1
ATOM 1302 O O . ARG B 1 43 ? 1.971 -11.801 -44.656 1.00 35.96 122 ARG B O 1
ATOM 1310 N N . GLY B 1 44 ? 1.728 -12.470 -46.798 1.00 33.75 123 GLY B N 1
ATOM 1311 C CA . GLY B 1 44 ? 0.280 -12.308 -46.810 1.00 33.97 123 GLY B CA 1
ATOM 1312 C C . GLY B 1 44 ? -0.144 -10.861 -47.044 1.00 34.88 123 GLY B C 1
ATOM 1313 O O . GLY B 1 44 ? 0.700 -9.981 -47.174 1.00 35.36 123 GLY B O 1
ATOM 1314 N N . MET B 1 45 ? -1.461 -10.621 -47.040 1.00 36.88 124 MET B N 1
ATOM 1315 C CA . MET B 1 45 ? -2.036 -9.356 -47.475 1.00 34.39 124 MET B CA 1
ATOM 1316 C C . MET B 1 45 ? -2.742 -8.643 -46.325 1.00 35.81 124 MET B C 1
ATOM 1317 O O . MET B 1 45 ? -3.637 -7.820 -46.542 1.00 35.51 124 MET B O 1
ATOM 1322 N N . SER B 1 46 ? -2.313 -8.925 -45.095 1.00 32.18 125 SER B N 1
ATOM 1323 C CA . SER B 1 46 ? -2.966 -8.336 -43.941 1.00 32.25 125 SER B CA 1
ATOM 1324 C C . SER B 1 46 ? -2.790 -6.817 -43.895 1.00 32.75 125 SER B C 1
ATOM 1325 O O . SER B 1 46 ? -3.532 -6.140 -43.195 1.00 35.15 125 SER B O 1
ATOM 1328 N N . MET B 1 47 ? -1.838 -6.271 -44.662 1.00 30.31 126 MET B N 1
ATOM 1329 C CA . MET B 1 47 ? -1.578 -4.837 -44.618 1.00 28.99 126 MET B CA 1
ATOM 1330 C C . MET B 1 47 ? -1.775 -4.183 -45.989 1.00 29.20 126 MET B C 1
ATOM 1331 O O . MET B 1 47 ? -1.280 -3.082 -46.216 1.00 27.14 126 MET B O 1
ATOM 1336 N N . LYS B 1 48 ? -2.547 -4.814 -46.878 1.00 31.99 127 LYS B N 1
ATOM 1337 C CA . LYS B 1 48 ? -2.685 -4.314 -48.246 1.00 32.98 127 LYS B CA 1
ATOM 1338 C C . LYS B 1 48 ? -3.266 -2.894 -48.317 1.00 34.02 127 LYS B C 1
ATOM 1339 O O . LYS B 1 48 ? -2.885 -2.141 -49.213 1.00 32.97 127 LYS B O 1
ATOM 1345 N N . ASP B 1 49 ? -4.164 -2.507 -47.387 1.00 34.25 128 ASP B N 1
ATOM 1346 C CA . ASP B 1 49 ? -4.820 -1.205 -47.507 1.00 32.75 128 ASP B CA 1
ATOM 1347 C C . ASP B 1 49 ? -3.878 -0.028 -47.216 1.00 36.05 128 ASP B C 1
ATOM 1348 O O . ASP B 1 49 ? -4.287 1.118 -47.375 1.00 34.61 128 ASP B O 1
ATOM 1353 N N . ILE B 1 50 ? -2.637 -0.272 -46.758 1.00 29.28 129 ILE B N 1
ATOM 1354 C CA . ILE B 1 50 ? -1.647 0.797 -46.719 1.00 28.07 129 ILE B CA 1
ATOM 1355 C C . ILE B 1 50 ? -0.516 0.464 -47.689 1.00 27.34 129 ILE B C 1
ATOM 1356 O O . ILE B 1 50 ? 0.613 0.908 -47.496 1.00 26.27 129 ILE B O 1
ATOM 1361 N N . GLY B 1 51 ? -0.820 -0.326 -48.731 1.00 28.78 130 GLY B N 1
ATOM 1362 C CA . GLY B 1 51 ? 0.130 -0.590 -49.802 1.00 29.21 130 GLY B CA 1
ATOM 1363 C C . GLY B 1 51 ? 1.325 -1.455 -49.384 1.00 27.41 130 GLY B C 1
ATOM 1364 O O . GLY B 1 51 ? 2.422 -1.307 -49.923 1.00 28.13 130 GLY B O 1
ATOM 1365 N N . ILE B 1 52 ? 1.129 -2.349 -48.411 1.00 27.54 131 ILE B N 1
ATOM 1366 C CA . ILE B 1 52 ? 2.173 -3.307 -48.067 1.00 25.35 131 ILE B CA 1
ATOM 1367 C C . ILE B 1 52 ? 1.668 -4.701 -48.423 1.00 29.93 131 ILE B C 1
ATOM 1368 O O . ILE B 1 52 ? 0.700 -5.187 -47.841 1.00 31.41 131 ILE B O 1
ATOM 1373 N N . LEU B 1 53 ? 2.332 -5.326 -49.391 1.00 27.00 132 LEU B N 1
ATOM 1374 C CA . LEU B 1 53 ? 1.734 -6.472 -50.061 1.00 31.24 132 LEU B CA 1
ATOM 1375 C C . LEU B 1 53 ? 2.591 -7.703 -49.788 1.00 32.56 132 LEU B C 1
ATOM 1376 O O . LEU B 1 53 ? 3.782 -7.589 -49.511 1.00 26.82 132 LEU B O 1
ATOM 1381 N N . ASP B 1 54 ? 1.968 -8.873 -49.927 1.00 33.17 133 ASP B N 1
ATOM 1382 C CA . ASP B 1 54 ? 2.684 -10.126 -49.792 1.00 34.51 133 ASP B CA 1
ATOM 1383 C C . ASP B 1 54 ? 3.977 -10.090 -50.599 1.00 30.51 133 ASP B C 1
ATOM 1384 O O . ASP B 1 54 ? 3.964 -9.766 -51.785 1.00 28.69 133 ASP B O 1
ATOM 1389 N N . GLY B 1 55 ? 5.102 -10.431 -49.957 1.00 30.46 134 GLY B N 1
ATOM 1390 C CA . GLY B 1 55 ? 6.366 -10.485 -50.671 1.00 28.54 134 GLY B CA 1
ATOM 1391 C C . GLY B 1 55 ? 7.162 -9.173 -50.618 1.00 30.47 134 GLY B C 1
ATOM 1392 O O . GLY B 1 55 ? 8.351 -9.151 -50.962 1.00 24.65 134 GLY B O 1
ATOM 1393 N N . ASP B 1 56 ? 6.546 -8.080 -50.150 1.00 26.67 135 ASP B N 1
ATOM 1394 C CA . ASP B 1 56 ? 7.326 -6.842 -50.038 1.00 26.07 135 ASP B CA 1
ATOM 1395 C C . ASP B 1 56 ? 8.411 -7.031 -48.987 1.00 26.08 135 ASP B C 1
ATOM 1396 O O . ASP B 1 56 ? 8.255 -7.859 -48.088 1.00 27.48 135 ASP B O 1
ATOM 1401 N N . LEU B 1 57 ? 9.511 -6.270 -49.096 1.00 24.08 136 LEU B N 1
ATOM 1402 C CA . LEU B 1 57 ? 10.509 -6.198 -48.037 1.00 23.77 136 LEU B CA 1
ATOM 1403 C C . LEU B 1 57 ? 10.267 -4.960 -47.184 1.00 23.83 136 LEU B C 1
ATOM 1404 O O . LEU B 1 57 ? 10.387 -3.843 -47.674 1.00 26.39 136 LEU B O 1
ATOM 1409 N N . LEU B 1 58 ? 10.001 -5.141 -45.888 1.00 20.08 137 LEU B N 1
ATOM 1410 C CA . LEU B 1 58 ? 9.828 -4.011 -44.993 1.00 20.95 137 LEU B CA 1
ATOM 1411 C C . LEU B 1 58 ? 11.199 -3.519 -44.504 1.00 22.97 137 LEU B C 1
ATOM 1412 O O . LEU B 1 58 ? 11.977 -4.281 -43.929 1.00 22.81 137 LEU B O 1
ATOM 1417 N N . ALA B 1 59 ? 11.479 -2.223 -44.676 1.00 21.39 138 ALA B N 1
ATOM 1418 C CA . ALA B 1 59 ? 12.682 -1.676 -44.058 1.00 21.02 138 ALA B CA 1
ATOM 1419 C C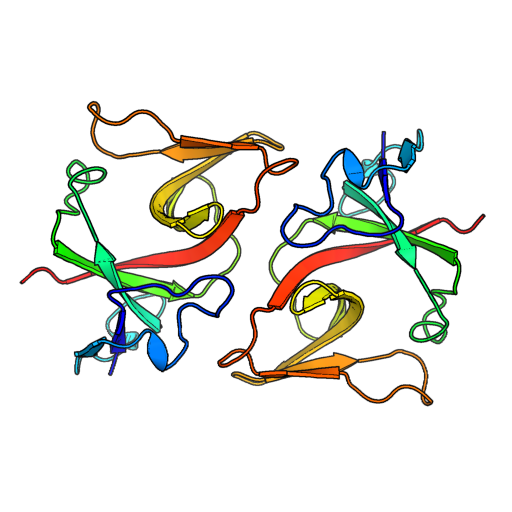 . ALA B 1 59 ? 12.377 -1.391 -42.587 1.00 22.88 138 ALA B C 1
ATOM 1420 O O . ALA B 1 59 ? 11.420 -0.684 -42.274 1.00 21.02 138 ALA B O 1
ATOM 1422 N N . VAL B 1 60 ? 13.237 -1.892 -41.693 1.00 21.36 139 VAL B N 1
ATOM 1423 C CA . VAL B 1 60 ? 12.919 -1.895 -40.270 1.00 21.69 139 VAL B CA 1
ATOM 1424 C C . VAL B 1 60 ? 14.013 -1.193 -39.484 1.00 21.78 139 VAL B C 1
ATOM 1425 O O . VAL B 1 60 ? 15.192 -1.513 -39.665 1.00 22.71 139 VAL B O 1
ATOM 1429 N N . HIS B 1 61 ? 13.603 -0.235 -38.638 1.00 21.85 140 HIS B N 1
ATOM 1430 C CA . HIS B 1 61 ? 14.506 0.398 -37.685 1.00 25.32 140 HIS B CA 1
ATOM 1431 C C . HIS B 1 61 ? 14.336 -0.260 -36.314 1.00 24.30 140 HIS B C 1
ATOM 1432 O O . HIS B 1 61 ? 13.245 -0.237 -35.748 1.00 22.13 140 HIS B O 1
ATOM 1439 N N . VAL B 1 62 ? 15.444 -0.779 -35.767 1.00 24.74 141 VAL B N 1
ATOM 1440 C CA . VAL B 1 62 ? 15.402 -1.514 -34.502 1.00 26.94 141 VAL B CA 1
ATOM 1441 C C . VAL B 1 62 ? 15.003 -0.601 -33.345 1.00 26.80 141 VAL B C 1
ATOM 1442 O O . VAL B 1 62 ? 15.571 0.465 -33.170 1.00 29.34 141 VAL B O 1
ATOM 1446 N N . THR B 1 63 ? 13.992 -1.037 -32.574 1.00 26.90 142 THR B N 1
ATOM 1447 C CA . THR B 1 63 ? 13.529 -0.395 -31.357 1.00 27.77 142 THR B CA 1
ATOM 1448 C C . THR B 1 63 ? 12.689 -1.431 -30.602 1.00 29.34 142 THR B C 1
ATOM 1449 O O . THR B 1 63 ? 12.050 -2.283 -31.222 1.00 26.87 142 THR B O 1
ATOM 1453 N N . ARG B 1 64 ? 12.652 -1.334 -29.269 1.00 28.29 143 ARG B N 1
ATOM 1454 C CA . ARG B 1 64 ? 11.879 -2.273 -28.473 1.00 31.36 143 ARG B CA 1
ATOM 1455 C C . ARG B 1 64 ? 10.578 -1.669 -27.946 1.00 32.33 143 ARG B C 1
ATOM 1456 O O . ARG B 1 64 ? 9.812 -2.369 -27.290 1.00 31.73 143 ARG B O 1
ATOM 1464 N N A GLU B 1 65 ? 10.366 -0.376 -28.211 0.50 33.89 144 GLU B N 1
ATOM 1465 N N B GLU B 1 65 ? 10.367 -0.370 -28.183 0.50 33.45 144 GLU B N 1
ATOM 1466 C CA A GLU B 1 65 ? 9.181 0.323 -27.744 0.50 36.52 144 GLU B CA 1
ATOM 1467 C CA B GLU B 1 65 ? 9.162 0.300 -27.718 0.50 35.57 144 GLU B CA 1
ATOM 1468 C C A GLU B 1 65 ? 8.414 0.832 -28.959 0.50 38.67 144 GLU B C 1
ATOM 1469 C C B GLU B 1 65 ? 8.415 0.840 -28.933 0.50 38.19 144 GLU B C 1
ATOM 1470 O O A GLU B 1 65 ? 9.017 1.253 -29.945 0.50 38.45 144 GLU B O 1
ATOM 1471 O O B GLU B 1 65 ? 9.033 1.285 -29.900 0.50 38.19 144 GLU B O 1
ATOM 1482 N N . ALA B 1 66 ? 7.085 0.745 -28.884 1.00 34.01 145 ALA B N 1
ATOM 1483 C CA . ALA B 1 66 ? 6.227 1.177 -29.974 1.00 36.10 145 ALA B CA 1
ATOM 1484 C C . ALA B 1 66 ? 5.225 2.177 -29.405 1.00 38.49 145 ALA B C 1
ATOM 1485 O O . ALA B 1 66 ? 4.933 2.127 -28.205 1.00 34.86 145 ALA B O 1
ATOM 1487 N N . ARG B 1 67 ? 4.740 3.086 -30.267 1.00 40.34 146 ARG B N 1
ATOM 1488 C CA . ARG B 1 67 ? 3.727 4.072 -29.904 1.00 39.86 146 ARG B CA 1
ATOM 1489 C C . ARG B 1 67 ? 2.444 3.797 -30.681 1.00 38.03 146 ARG B C 1
ATOM 1490 O O . ARG B 1 67 ? 2.478 3.293 -31.793 1.00 34.74 146 ARG B O 1
ATOM 1498 N N . ASN B 1 68 ? 1.305 4.135 -30.077 1.00 36.80 147 ASN B N 1
ATOM 1499 C CA . ASN B 1 68 ? 0.026 3.982 -30.748 1.00 37.26 147 ASN B CA 1
ATOM 1500 C C . ASN B 1 68 ? 0.100 4.566 -32.162 1.00 31.49 147 ASN B C 1
ATOM 1501 O O . ASN B 1 68 ? 0.582 5.681 -32.368 1.00 32.88 147 ASN B O 1
ATOM 1506 N N . GLY B 1 69 ? -0.357 3.766 -33.128 1.00 33.75 148 GLY B N 1
ATOM 1507 C CA . GLY B 1 69 ? -0.497 4.162 -34.520 1.00 31.98 148 GLY B CA 1
ATOM 1508 C C . GLY B 1 69 ? 0.671 3.701 -35.400 1.00 34.32 148 GLY B C 1
ATOM 1509 O O . GLY B 1 69 ? 0.591 3.802 -36.616 1.00 36.52 148 GLY B O 1
ATOM 1510 N N . GLN B 1 70 ? 1.766 3.226 -34.796 1.00 31.05 149 GLN B N 1
ATOM 1511 C CA . GLN B 1 70 ? 2.966 2.962 -35.579 1.00 28.61 149 GLN B CA 1
ATOM 1512 C C . GLN B 1 70 ? 2.853 1.581 -36.223 1.00 27.24 149 GLN B C 1
ATOM 1513 O O . GLN B 1 70 ? 2.305 0.660 -35.614 1.00 25.36 149 GLN B O 1
ATOM 1519 N N . VAL B 1 71 ? 3.401 1.445 -37.441 1.00 22.44 150 VAL B N 1
ATOM 1520 C CA . VAL B 1 71 ? 3.507 0.135 -38.064 1.00 21.95 150 VAL B CA 1
ATOM 1521 C C . VAL B 1 71 ? 4.801 -0.501 -37.572 1.00 22.17 150 VAL B C 1
ATOM 1522 O O . VAL B 1 71 ? 5.886 0.074 -37.767 1.00 22.28 150 VAL B O 1
ATOM 1526 N N . VAL B 1 72 ? 4.649 -1.667 -36.931 1.00 22.92 151 VAL B N 1
ATOM 1527 C CA . VAL B 1 72 ? 5.733 -2.293 -36.185 1.00 23.56 151 VAL B CA 1
ATOM 1528 C C . VAL B 1 72 ? 5.908 -3.745 -36.630 1.00 21.55 151 VAL B C 1
ATOM 1529 O O . VAL B 1 72 ? 5.011 -4.402 -37.152 1.00 23.63 151 VAL B O 1
ATOM 1533 N N . VAL B 1 73 ? 7.114 -4.266 -36.429 1.00 20.40 152 VAL B N 1
ATOM 1534 C CA . VAL B 1 73 ? 7.277 -5.709 -36.453 1.00 18.88 152 VAL B CA 1
ATOM 1535 C C . VAL B 1 73 ? 7.134 -6.199 -35.017 1.00 20.22 152 VAL B C 1
ATOM 1536 O O . VAL B 1 73 ? 7.840 -5.725 -34.127 1.00 23.16 152 VAL B O 1
ATOM 1540 N N . ALA B 1 74 ? 6.280 -7.195 -34.826 1.00 22.04 153 ALA B N 1
ATOM 1541 C CA . ALA B 1 74 ? 6.039 -7.749 -33.481 1.00 24.56 153 ALA B CA 1
ATOM 1542 C C . ALA B 1 74 ? 6.301 -9.256 -33.428 1.00 24.41 153 ALA B C 1
ATOM 1543 O O . ALA B 1 74 ? 5.939 -9.942 -34.382 1.00 26.02 153 ALA B O 1
ATOM 1545 N N . ARG B 1 75 ? 6.899 -9.731 -32.337 1.00 23.69 154 ARG B N 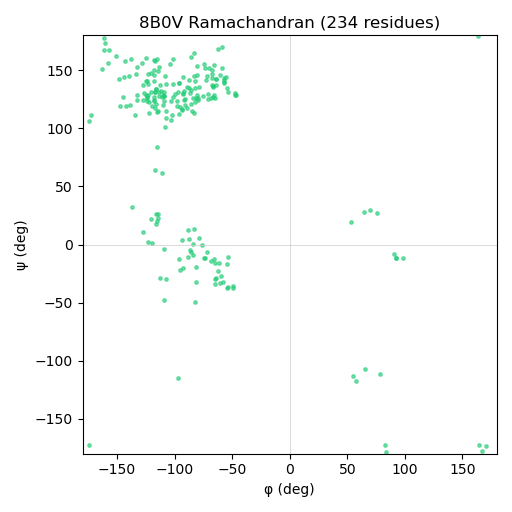1
ATOM 1546 C CA . ARG B 1 75 ? 7.027 -11.190 -32.125 1.00 26.05 154 ARG B CA 1
ATOM 1547 C C . ARG B 1 75 ? 6.042 -11.561 -31.018 1.00 25.82 154 ARG B C 1
ATOM 1548 O O . ARG B 1 75 ? 6.246 -11.137 -29.894 1.00 25.49 154 ARG B O 1
ATOM 1556 N N . ILE B 1 76 ? 4.966 -12.246 -31.379 1.00 32.62 155 ILE B N 1
ATOM 1557 C CA . ILE B 1 76 ? 3.970 -12.703 -30.368 1.00 39.78 155 ILE B CA 1
ATOM 1558 C C . ILE B 1 76 ? 4.236 -14.191 -30.181 1.00 41.37 155 ILE B C 1
ATOM 1559 O O . ILE B 1 76 ? 3.942 -14.979 -31.078 1.00 43.30 155 ILE B O 1
ATOM 1564 N N . GLY B 1 77 ? 4.821 -14.526 -29.043 1.00 46.97 156 GLY B N 1
ATOM 1565 C CA . GLY B 1 77 ? 5.263 -15.907 -28.856 1.00 48.63 156 GLY B CA 1
ATOM 1566 C C . GLY B 1 77 ? 6.556 -16.032 -29.619 1.00 47.70 156 GLY B C 1
ATOM 1567 O O . GLY B 1 77 ? 7.519 -15.365 -29.236 1.00 55.75 156 GLY B O 1
ATOM 1568 N N . GLU B 1 78 ? 6.545 -16.790 -30.700 1.00 40.73 157 GLU B N 1
ATOM 1569 C CA . GLU B 1 78 ? 7.750 -16.873 -31.545 1.00 44.62 157 GLU B CA 1
ATOM 1570 C C . GLU B 1 78 ? 7.331 -16.549 -32.977 1.00 45.15 157 GLU B C 1
ATOM 1571 O O . GLU B 1 78 ? 8.140 -16.756 -33.882 1.00 49.51 157 GLU B O 1
ATOM 1577 N N . GLU B 1 79 ? 6.108 -16.059 -33.149 1.00 41.61 158 GLU B N 1
ATOM 1578 C CA . GLU B 1 79 ? 5.619 -15.684 -34.502 1.00 42.43 158 GLU B CA 1
ATOM 1579 C C . GLU B 1 79 ? 5.878 -14.203 -34.781 1.00 35.86 158 GLU B C 1
ATOM 1580 O O . GLU B 1 79 ? 5.524 -13.379 -33.940 1.00 33.28 158 GLU B O 1
ATOM 1586 N N . VAL B 1 80 ? 6.468 -13.916 -35.937 1.00 33.67 159 VAL B N 1
ATOM 1587 C CA . VAL B 1 80 ? 6.754 -12.512 -36.335 1.00 32.49 159 VAL B CA 1
ATOM 1588 C C . VAL B 1 80 ? 5.637 -12.029 -37.259 1.00 31.65 159 VAL B C 1
ATOM 1589 O O . VAL B 1 80 ? 5.286 -12.747 -38.189 1.00 32.04 159 VAL B O 1
ATOM 1593 N N . THR B 1 81 ? 5.101 -10.849 -36.972 1.00 30.24 160 THR B N 1
ATOM 1594 C CA . THR B 1 81 ? 4.029 -10.285 -37.780 1.00 27.20 160 THR B CA 1
ATOM 1595 C C . THR B 1 81 ? 4.257 -8.784 -38.024 1.00 27.58 160 THR B C 1
ATOM 1596 O O . THR B 1 81 ? 4.993 -8.128 -37.291 1.00 24.69 160 THR B O 1
ATOM 1600 N N . VAL B 1 82 ? 3.616 -8.233 -39.059 1.00 23.80 161 VAL B N 1
ATOM 1601 C CA . VAL B 1 82 ? 3.727 -6.809 -39.338 1.00 24.11 161 VAL B CA 1
ATOM 1602 C C . VAL B 1 82 ? 2.321 -6.262 -39.182 1.00 23.94 161 VAL B C 1
ATOM 1603 O O . VAL B 1 82 ? 1.446 -6.713 -39.917 1.00 24.55 161 VAL B O 1
ATOM 1607 N N . LYS B 1 83 ? 2.151 -5.353 -38.214 1.00 23.74 162 LYS B N 1
ATOM 1608 C CA . LYS B 1 83 ? 0.832 -4.897 -37.786 1.00 28.13 162 LYS B CA 1
ATOM 1609 C C . LYS B 1 83 ? 0.928 -3.466 -37.279 1.00 27.33 162 LYS B C 1
ATOM 1610 O O . LYS B 1 83 ? 2.013 -2.977 -36.950 1.00 26.15 162 LYS B O 1
ATOM 1616 N N . ARG B 1 84 ? -0.227 -2.794 -37.202 1.00 24.88 163 ARG B N 1
ATOM 1617 C CA . ARG B 1 84 ? -0.259 -1.491 -36.567 1.00 24.53 163 ARG B CA 1
ATOM 1618 C C . ARG B 1 84 ? -0.498 -1.635 -35.060 1.00 26.06 163 ARG B C 1
ATOM 1619 O O . ARG B 1 84 ? -1.402 -2.332 -34.619 1.00 28.23 163 ARG B O 1
ATOM 1627 N N . PHE B 1 85 ? 0.284 -0.887 -34.279 1.00 26.75 164 PHE B N 1
ATOM 1628 C CA . PHE B 1 85 ? 0.319 -1.011 -32.826 1.00 32.92 164 PHE B CA 1
ATOM 1629 C C . PHE B 1 85 ? -0.767 -0.170 -32.147 1.00 36.10 164 PHE B C 1
ATOM 1630 O O . PHE B 1 85 ? -0.875 1.024 -32.419 1.00 36.05 164 PHE B O 1
ATOM 1638 N N . LYS B 1 86 ? -1.496 -0.775 -31.192 1.00 40.92 165 LYS B N 1
ATOM 1639 C CA . LYS B 1 86 ? -2.399 -0.020 -30.331 1.00 44.68 165 LYS B CA 1
ATOM 1640 C C . LYS B 1 86 ? -2.452 -0.670 -28.949 1.00 42.78 165 LYS B C 1
ATOM 1641 O O . LYS B 1 86 ? -2.846 -1.822 -28.826 1.00 45.87 165 LYS B O 1
ATOM 1647 N N . ARG B 1 87 ? -2.048 0.087 -27.925 1.00 44.24 166 ARG B N 1
ATOM 1648 C CA . ARG B 1 87 ? -1.999 -0.405 -26.556 1.00 50.95 166 ARG B CA 1
ATOM 1649 C C . ARG B 1 87 ? -3.206 0.091 -25.759 1.00 53.55 166 ARG B C 1
ATOM 1650 O O . ARG B 1 87 ? -3.445 1.296 -25.688 1.00 51.56 166 ARG B O 1
ATOM 1658 N N . GLU B 1 88 ? -3.930 -0.853 -25.130 1.00 58.98 167 GLU B N 1
ATOM 1659 C CA . GLU B 1 88 ? -5.064 -0.582 -24.247 1.00 64.45 167 GLU B CA 1
ATOM 1660 C C . GLU B 1 88 ? -4.734 -1.037 -22.818 1.00 57.51 167 GLU B C 1
ATOM 1661 O O . GLU B 1 88 ? -5.080 -2.149 -22.412 1.00 55.86 167 GLU B O 1
ATOM 1667 N N . GLY B 1 89 ? -4.049 -0.162 -22.068 1.00 57.21 168 GLY B N 1
ATOM 1668 C CA . GLY B 1 89 ? -3.499 -0.510 -20.766 1.00 59.04 168 GLY B CA 1
ATOM 1669 C C . GLY B 1 89 ? -2.595 -1.743 -20.836 1.00 58.57 168 GLY B C 1
ATOM 1670 O O . GLY B 1 89 ? -1.529 -1.701 -21.454 1.00 64.44 168 GLY B O 1
ATOM 1671 N N . SER B 1 90 ? -3.042 -2.836 -20.203 1.00 55.86 169 SER B N 1
ATOM 1672 C CA . SER B 1 90 ? -2.313 -4.099 -20.173 1.00 56.76 169 SER B CA 1
ATOM 1673 C C . SER B 1 90 ? -2.657 -4.962 -21.392 1.00 53.12 169 SER B C 1
ATOM 1674 O O . SER B 1 90 ? -2.219 -6.113 -21.484 1.00 45.78 169 SER B O 1
ATOM 1677 N N . LYS B 1 91 ? -3.461 -4.401 -22.312 1.00 50.78 170 LYS B N 1
ATOM 1678 C CA . LYS B 1 91 ? -3.782 -5.058 -23.571 1.00 47.00 170 LYS B CA 1
ATOM 1679 C C . LYS B 1 91 ? -3.067 -4.339 -24.718 1.00 45.71 170 LYS B C 1
ATOM 1680 O O . LYS B 1 91 ? -2.891 -3.113 -24.710 1.00 39.78 170 LYS B O 1
ATOM 1686 N N . VAL B 1 92 ? -2.651 -5.136 -25.707 1.00 45.58 171 VAL B N 1
ATOM 1687 C CA . VAL B 1 92 ? -2.113 -4.605 -26.947 1.00 37.78 171 VAL B CA 1
ATOM 1688 C C . VAL B 1 92 ? -2.953 -5.159 -28.090 1.00 37.50 171 VAL B C 1
ATOM 1689 O O . VAL B 1 92 ? -3.311 -6.336 -28.108 1.00 41.85 171 VAL B O 1
ATOM 1693 N N . TRP B 1 93 ? -3.257 -4.280 -29.044 1.00 36.09 172 TRP B N 1
ATOM 1694 C CA . TRP B 1 93 ? -3.923 -4.693 -30.260 1.00 41.01 172 TRP B CA 1
ATOM 1695 C C . TRP B 1 93 ? -2.915 -4.586 -31.397 1.00 35.25 172 TRP B C 1
ATOM 1696 O O . TRP B 1 93 ? -2.197 -3.598 -31.493 1.00 34.78 172 TRP B O 1
ATOM 1707 N N . LEU B 1 94 ? -2.818 -5.647 -32.190 1.00 33.78 173 LEU B N 1
ATOM 1708 C CA . LEU B 1 94 ? -2.019 -5.618 -33.400 1.00 32.93 173 LEU B CA 1
ATOM 1709 C C . LEU B 1 94 ? -3.019 -5.619 -34.542 1.00 31.46 173 LEU B C 1
ATOM 1710 O O . LEU B 1 94 ? -3.589 -6.667 -34.841 1.00 30.83 173 LEU B O 1
ATOM 1715 N N . LEU B 1 95 ? -3.226 -4.420 -35.106 1.00 31.02 174 LEU B N 1
ATOM 1716 C CA . LEU B 1 95 ? -4.307 -4.171 -36.042 1.00 32.83 174 LEU B CA 1
ATOM 1717 C C . LEU B 1 95 ? -3.796 -4.418 -37.452 1.00 31.72 174 LEU B C 1
ATOM 1718 O O . LEU B 1 95 ? -2.721 -3.948 -37.812 1.00 30.43 174 LEU B O 1
ATOM 1723 N N . ALA B 1 96 ? -4.579 -5.171 -38.233 1.00 30.24 175 ALA B N 1
ATOM 1724 C CA . ALA B 1 96 ? -4.305 -5.357 -39.643 1.00 33.34 175 ALA B CA 1
ATOM 1725 C C . ALA B 1 96 ? -4.867 -4.175 -40.432 1.00 35.96 175 ALA B C 1
ATOM 1726 O O . ALA B 1 96 ? -5.682 -3.408 -39.924 1.00 40.31 175 ALA B O 1
ATOM 1728 N N . GLU B 1 97 ? -4.426 -4.045 -41.680 1.00 34.28 176 GLU B N 1
ATOM 1729 C CA . GLU B 1 97 ? -4.942 -2.979 -42.580 1.00 35.82 176 GLU B CA 1
ATOM 1730 C C . GLU B 1 97 ? -5.619 -3.716 -43.735 1.00 36.84 176 GLU B C 1
ATOM 1731 O O . GLU B 1 97 ? -5.134 -3.616 -44.862 1.00 34.81 176 GLU B O 1
ATOM 1737 N N . ASN B 1 98 ? -6.681 -4.454 -43.421 1.00 34.50 177 ASN B N 1
ATOM 1738 C CA . ASN B 1 98 ? -7.398 -5.302 -44.403 1.00 34.62 177 ASN B CA 1
ATOM 1739 C C . ASN B 1 98 ? -8.612 -5.836 -43.649 1.00 40.98 177 ASN B C 1
ATOM 1740 O O . ASN B 1 98 ? -8.432 -6.667 -42.761 1.00 40.52 177 ASN B O 1
ATOM 1745 N N . PRO B 1 99 ? -9.830 -5.342 -43.928 1.00 42.83 178 PRO B N 1
ATOM 1746 C CA . PRO B 1 99 ? -11.004 -5.741 -43.148 1.00 43.19 178 PRO B CA 1
ATOM 1747 C C . PRO B 1 99 ? -11.235 -7.255 -43.048 1.00 43.69 178 PRO B C 1
ATOM 1748 O O . PRO B 1 99 ? -12.053 -7.655 -42.260 1.00 50.82 178 PRO B O 1
ATOM 1752 N N . GLU B 1 100 ? -10.524 -8.046 -43.830 1.00 44.62 179 GLU B N 1
ATOM 1753 C CA . GLU B 1 100 ? -10.670 -9.495 -43.865 1.00 47.26 179 GLU B CA 1
ATOM 1754 C C . GLU B 1 100 ? -9.849 -10.164 -42.751 1.00 51.30 179 GLU B C 1
ATOM 1755 O O . GLU B 1 100 ? -9.859 -11.389 -42.621 1.00 48.51 179 GLU B O 1
ATOM 1761 N N . PHE B 1 101 ? -9.145 -9.359 -41.934 1.00 49.72 180 PHE B N 1
ATOM 1762 C CA . PHE B 1 101 ? -8.294 -9.869 -40.863 1.00 43.09 180 PHE B CA 1
ATOM 1763 C C . PHE B 1 101 ? -8.649 -9.209 -39.536 1.00 45.56 180 PHE B C 1
ATOM 1764 O O . PHE B 1 101 ? -8.615 -7.988 -39.419 1.00 45.05 180 PHE B O 1
ATOM 1772 N N . ALA B 1 102 ? -8.969 -10.030 -38.527 1.00 48.10 181 ALA B N 1
ATOM 1773 C CA . ALA B 1 102 ? -9.385 -9.498 -37.237 1.00 49.65 181 ALA B CA 1
ATOM 1774 C C . ALA B 1 102 ? -8.166 -8.932 -36.506 1.00 47.53 181 ALA B C 1
ATOM 1775 O O . ALA B 1 102 ? -7.050 -9.386 -36.736 1.00 39.97 181 ALA B O 1
ATOM 1777 N N . PRO B 1 103 ? -8.337 -7.918 -35.624 1.00 46.62 182 PRO B N 1
ATOM 1778 C CA . PRO B 1 103 ? -7.235 -7.454 -34.775 1.00 47.80 182 PRO B CA 1
ATOM 1779 C C . PRO B 1 103 ? -6.719 -8.633 -33.951 1.00 53.15 182 PRO B C 1
ATOM 1780 O O . PRO B 1 103 ? -7.525 -9.456 -33.517 1.00 55.57 182 PRO B O 1
ATOM 1784 N N . ILE B 1 104 ? -5.390 -8.740 -33.774 1.00 49.41 183 ILE B N 1
ATOM 1785 C CA . ILE B 1 104 ? -4.835 -9.756 -32.885 1.00 49.61 183 ILE B CA 1
ATOM 1786 C C . ILE B 1 104 ? -4.707 -9.132 -31.497 1.00 47.93 183 ILE B C 1
ATOM 1787 O O . ILE B 1 104 ? -4.017 -8.130 -31.334 1.00 47.17 183 ILE B O 1
ATOM 1792 N N . GLU B 1 105 ? -5.388 -9.722 -30.502 1.00 51.91 184 GLU B N 1
ATOM 1793 C CA . GLU B 1 105 ? -5.294 -9.246 -29.128 1.00 47.78 184 GLU B CA 1
ATOM 1794 C C . GLU B 1 105 ? -4.142 -9.946 -28.397 1.00 41.89 184 GLU B C 1
ATOM 1795 O O . GLU B 1 105 ? -3.967 -11.157 -28.496 1.00 41.86 184 GLU B O 1
ATOM 1801 N N . VAL B 1 106 ? -3.354 -9.162 -27.654 1.00 40.39 185 VAL B N 1
ATOM 1802 C CA . VAL B 1 106 ? -2.302 -9.709 -26.817 1.00 37.67 185 VAL B CA 1
ATOM 1803 C C . VAL B 1 106 ? -2.550 -9.214 -25.397 1.00 37.31 185 VAL B C 1
ATOM 1804 O O . VAL B 1 106 ? -2.698 -8.011 -25.158 1.00 43.21 185 VAL B O 1
ATOM 1808 N N . ASP B 1 107 ? -2.619 -10.162 -24.467 1.00 37.95 186 ASP B N 1
ATOM 1809 C CA . ASP B 1 107 ? -2.628 -9.785 -23.069 1.00 37.11 186 ASP B CA 1
ATOM 1810 C C . ASP B 1 107 ? -1.180 -9.826 -22.577 1.00 32.55 186 ASP B C 1
ATOM 1811 O O . ASP B 1 107 ? -0.558 -10.885 -22.577 1.00 33.30 186 ASP B O 1
ATOM 1816 N N . LEU B 1 108 ? -0.646 -8.660 -22.189 1.00 35.07 187 LEU B N 1
ATOM 1817 C CA . LEU B 1 108 ? 0.769 -8.539 -21.870 1.00 37.79 187 LEU B CA 1
ATOM 1818 C C . LEU B 1 108 ? 1.099 -9.358 -20.622 1.00 40.33 187 LEU B C 1
ATOM 1819 O O . LEU B 1 108 ? 2.271 -9.618 -20.348 1.00 36.85 187 LEU B O 1
ATOM 1824 N N . LYS B 1 109 ? 0.055 -9.800 -19.903 1.00 38.13 188 LYS B N 1
ATOM 1825 C CA . LYS B 1 109 ? 0.232 -10.548 -18.665 1.00 43.38 188 LYS B CA 1
ATOM 1826 C C . LYS B 1 109 ? 0.469 -12.033 -18.923 1.00 44.65 188 LYS B C 1
ATOM 1827 O O . LYS B 1 109 ? 1.178 -12.658 -18.142 1.00 51.81 188 LYS B O 1
ATOM 1833 N N A GLU B 1 110 ? -0.149 -12.578 -19.986 0.50 42.95 189 GLU B N 1
ATOM 1834 N N B GLU B 1 110 ? -0.063 -12.598 -20.012 0.50 39.57 189 GLU B N 1
ATOM 1835 C CA A GLU B 1 110 ? -0.125 -14.010 -20.261 0.50 43.46 189 GLU B CA 1
ATOM 1836 C CA B GLU B 1 110 ? 0.113 -14.034 -20.174 0.50 37.91 189 GLU B CA 1
ATOM 1837 C C A GLU B 1 110 ? 0.751 -14.362 -21.464 0.50 42.19 189 GLU B C 1
ATOM 1838 C C B GLU B 1 110 ? 0.656 -14.424 -21.548 0.50 38.72 189 GLU B C 1
ATOM 1839 O O A GLU B 1 110 ? 1.288 -15.466 -21.504 0.50 40.18 189 GLU B O 1
ATOM 1840 O O B GLU B 1 110 ? 0.877 -15.609 -21.789 0.50 37.43 189 GLU B O 1
ATOM 1851 N N . GLN B 1 111 ? 0.880 -13.446 -22.440 1.00 38.75 190 GLN B N 1
ATOM 1852 C CA . GLN B 1 111 ? 1.631 -13.734 -23.663 1.00 36.75 190 GLN B CA 1
ATOM 1853 C C . GLN B 1 111 ? 2.860 -12.836 -23.779 1.00 32.18 190 GLN B C 1
ATOM 1854 O O . GLN B 1 111 ? 2.788 -11.653 -23.497 1.00 34.40 190 GLN B O 1
ATOM 1860 N N . GLU B 1 112 ? 3.980 -13.407 -24.219 1.00 34.85 191 GLU B N 1
ATOM 1861 C CA . GLU B 1 112 ? 5.170 -12.601 -24.438 1.00 37.85 191 GLU B CA 1
ATOM 1862 C C . GLU B 1 112 ? 5.009 -11.861 -25.768 1.00 34.79 191 GLU B C 1
ATOM 1863 O O . GLU B 1 112 ? 4.525 -12.425 -26.750 1.00 36.81 191 GLU B O 1
ATOM 1869 N N . LEU B 1 113 ? 5.344 -10.574 -25.762 1.00 27.97 192 LEU B N 1
ATOM 1870 C CA . LEU B 1 113 ? 5.322 -9.751 -26.957 1.00 27.05 192 LEU B CA 1
ATOM 1871 C C . LEU B 1 113 ? 6.636 -8.994 -26.979 1.00 27.70 192 LEU B C 1
ATOM 1872 O O . LEU B 1 113 ? 6.919 -8.275 -26.026 1.00 28.31 192 LEU B O 1
ATOM 1877 N N . ILE B 1 114 ? 7.386 -9.127 -28.084 1.00 27.47 193 ILE B N 1
ATOM 1878 C CA . ILE B 1 114 ? 8.574 -8.320 -28.300 1.00 26.79 193 ILE B CA 1
ATOM 1879 C C . ILE B 1 114 ? 8.328 -7.477 -29.557 1.00 25.62 193 ILE B C 1
ATOM 1880 O O . ILE B 1 114 ? 7.939 -8.023 -30.595 1.00 23.23 193 ILE B O 1
ATOM 1885 N N . ILE B 1 115 ? 8.514 -6.151 -29.431 1.00 26.26 194 ILE B N 1
ATOM 1886 C CA . ILE B 1 115 ? 8.561 -5.275 -30.595 1.00 23.75 194 ILE B CA 1
ATOM 1887 C C . ILE B 1 115 ? 9.963 -5.413 -31.179 1.00 24.68 194 ILE B C 1
ATOM 1888 O O . ILE B 1 115 ? 10.933 -5.190 -30.462 1.00 26.32 194 ILE B O 1
ATOM 1893 N N . GLU B 1 116 ? 10.060 -5.770 -32.458 1.00 22.66 195 GLU B N 1
ATOM 1894 C CA . GLU B 1 116 ? 11.370 -5.970 -33.070 1.00 26.16 195 GLU B CA 1
ATOM 1895 C C . GLU B 1 116 ? 11.808 -4.688 -33.778 1.00 28.27 195 GLU B C 1
ATOM 1896 O O . GLU B 1 116 ? 12.992 -4.459 -34.007 1.00 27.65 195 GLU B O 1
ATOM 1902 N N . GLY B 1 117 ? 10.843 -3.833 -34.118 1.00 22.82 196 GLY B N 1
ATOM 1903 C CA . GLY B 1 117 ? 11.241 -2.535 -34.631 1.00 22.31 196 GLY B CA 1
ATOM 1904 C C . GLY B 1 117 ? 10.097 -1.808 -35.322 1.00 23.18 196 GLY B C 1
ATOM 1905 O O . GLY B 1 117 ? 8.949 -2.269 -35.314 1.00 22.91 196 GLY B O 1
ATOM 1906 N N . LEU B 1 118 ? 10.479 -0.689 -35.939 1.00 23.10 197 LEU B N 1
ATOM 1907 C CA . LEU B 1 118 ? 9.573 0.283 -36.523 1.00 24.23 197 LEU B CA 1
ATOM 1908 C C . LEU B 1 118 ? 9.754 0.242 -38.039 1.00 21.35 197 LEU B C 1
ATOM 1909 O O . LEU B 1 118 ? 10.880 0.246 -38.534 1.00 21.52 197 LEU B O 1
ATOM 1914 N N . SER B 1 119 ? 8.649 0.168 -38.786 1.00 19.98 198 SER B N 1
ATOM 1915 C CA . SER B 1 119 ? 8.736 0.261 -40.234 1.00 21.46 198 SER B CA 1
ATOM 1916 C C . SER B 1 119 ? 9.185 1.659 -40.664 1.00 23.26 198 SER B C 1
ATOM 1917 O O . SER B 1 119 ? 8.573 2.647 -40.233 1.00 24.40 198 SER B O 1
ATOM 1920 N N . VAL B 1 120 ? 10.247 1.749 -41.503 1.00 23.73 199 VAL B N 1
ATOM 1921 C CA . VAL B 1 120 ? 10.713 3.029 -42.028 1.00 21.84 199 VAL B CA 1
ATOM 1922 C C . VAL B 1 120 ? 10.650 3.059 -43.557 1.00 23.61 199 VAL B C 1
ATOM 1923 O O . VAL B 1 120 ? 10.950 4.096 -44.151 1.00 22.62 199 VAL B O 1
ATOM 1927 N N . GLY B 1 121 ? 10.168 1.976 -44.172 1.00 20.60 200 GLY B N 1
ATOM 1928 C CA . GLY B 1 121 ? 10.016 1.948 -45.623 1.00 19.61 200 GLY B CA 1
ATOM 1929 C C . GLY B 1 121 ? 9.670 0.562 -46.157 1.00 20.08 200 GLY B C 1
ATOM 1930 O O . GLY B 1 121 ? 9.415 -0.375 -45.394 1.00 19.13 200 GLY B O 1
ATOM 1931 N N . VAL B 1 122 ? 9.653 0.457 -47.496 1.00 21.70 201 VAL B N 1
ATOM 1932 C CA . VAL B 1 122 ? 9.299 -0.776 -48.171 1.00 22.61 201 VAL B CA 1
ATOM 1933 C C . VAL B 1 122 ? 10.099 -0.831 -49.467 1.00 24.68 201 VAL B C 1
ATOM 1934 O O . VAL B 1 122 ? 10.258 0.186 -50.149 1.00 22.49 201 VAL B O 1
ATOM 1938 N N . ILE B 1 123 ? 10.544 -2.032 -49.825 1.00 24.38 202 ILE B N 1
ATOM 1939 C CA . ILE B 1 123 ? 11.062 -2.298 -51.160 1.00 25.43 202 ILE B CA 1
ATOM 1940 C C . ILE B 1 123 ? 10.252 -3.415 -51.794 1.00 24.46 202 ILE B C 1
ATOM 1941 O O . ILE B 1 123 ? 10.169 -4.508 -51.228 1.00 25.60 202 ILE B O 1
ATOM 1946 N N . ARG B 1 124 ? 9.668 -3.120 -52.966 1.00 23.81 203 ARG B N 1
ATOM 1947 C CA . ARG B 1 124 ? 8.860 -4.092 -53.671 1.00 24.90 203 ARG B CA 1
ATOM 1948 C C . ARG B 1 124 ? 9.581 -4.451 -54.964 1.00 27.39 203 ARG B C 1
ATOM 1949 O O . ARG B 1 124 ? 10.004 -3.577 -55.713 1.00 24.79 203 ARG B O 1
ATOM 1957 N N . ARG B 1 125 ? 9.706 -5.755 -55.226 1.00 30.79 204 ARG B N 1
ATOM 1958 C CA . ARG B 1 125 ? 10.282 -6.171 -56.499 1.00 34.27 204 ARG B CA 1
ATOM 1959 C C . ARG B 1 125 ? 9.572 -7.416 -57.060 1.00 40.26 204 ARG B C 1
ATOM 1960 O O . ARG B 1 125 ? 8.394 -7.660 -56.691 1.00 46.84 204 ARG B O 1
#

GO terms:
  GO:0045892 negative regulation of DNA-templated transcription (P, EXP)
  GO:0009432 SOS response (P, EXP)
  GO:0006355 regulation of DNA-templated transcription (P, IDA)

Foldseek 3Di:
DAFEFEAADAPDASPDPVGGDDDDPDFQVVWVVGFRHWYQAAACQAPLVPDHHGKTFGWDFDFDADAQFFFWKAWRHDTHTFGWDDDPQKIWGHTSDVVDDTDIDGNVPTPMTTGGTGGDIHHD/DAFEFEDADFPDQSPDPVRGPDDDPDFQVVFVVGFRHWYQAAACQAPLVPDHHGKTFGWDFDFDDDQQFFFWKQWRNDTHTFGWDDDDQKIWGHTNDVVDDIDIDRVVPIPMTTGGTGGDIGDD

Organism: Pseudomonas aeruginosa (strain ATCC 15692 / DSM 22644 / CIP 104116 / JCM 14847 / LMG 12228 / 1C / PRS 101 / PAO1) (NCBI:txid208964)

Radius of gyration: 19.32 Å; C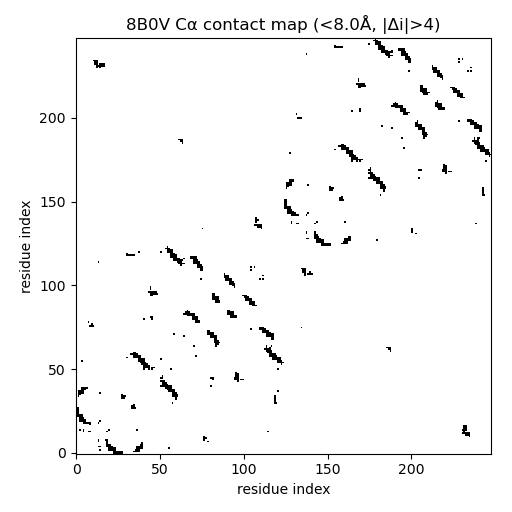α contacts (8 Å, |Δi|>4): 640; chains: 2; bounding box: 44×27×62 Å

Secondary structure (DSSP, 8-state):
-EEEE-S--TTS-TT-GGGEEEEE-S-GGGSSSPP-EEEE--SSTTGGGT--TTPEEEEE--S---TT-EEEEEETTEEEEEEEEEETTEEEEE-SSTTSPPEEEETTTS-EEEEEEEEEEE--/-EEEE----TTS-TT-GGGEEEEE---GGGSSSPP-EEEE--SSTTGGGT--TTPEEEEEE-S---TT-EEEEEETTEEEEEEEEEETTEEEEE-SSTTSPPEEEETTTS-EEEEEEEEEEE--

InterPro domains:
  IPR006197 Peptidase S24, LexA-like [PR00726] (117-127)
  IPR006197 Peptidase S24, LexA-like [PR00726] (128-139)
  IPR006197 Peptidase S24, LexA-like [PR00726] (156-168)
  IPR006199 LexA repressor, DNA-binding domain [PF01726] (1-65)
  IPR006200 Transcription regulator LexA [MF_00015] (3-204)
  IPR006200 Transcription regulator LexA [TIGR00498] (1-204)
  IPR015927 Peptidase S24/S26A/S26B/S26C [PF00717] (83-196)
  IPR036286 LexA/Signal peptidase-like superfamily [SSF51306] (82-203)
  IPR036388 Winged helix-like DNA-binding domain superfamily [G3DSA:1.10.10.10] (1-68)
  IPR036390 Winged helix DNA-binding domain superfamily [SSF46785] (3-70)
  IPR039418 LexA-like [cd06529] (117-193)
  IPR050077 LexA repressor [PTHR33516] (1-204)

B-factor: mean 33.73, std 11.58, range [16.91, 88.53]

Nearest PDB structures (foldseek):
  8b0v-assembly1_A-2  TM=1.008E+00  e=6.157E-26  Pseudomonas aeruginosa
  1jhc-assembly1_A-2  TM=9.653E-01  e=1.932E-19  Escherichia coli
  1jhh-assembly1_A  TM=9.804E-01  e=8.673E-19  Escherichia coli
  1jhf-assembly1_A  TM=9.722E-01  e=2.453E-18  Escherichia coli
  7zra-assembly2_B  TM=9.777E-01  e=5.506E-18  Escherichia coli